Protein AF-A0A4S8QIR9-F1 (afdb_monomer_lite)

Foldseek 3Di:
DPPVVVVVVVPDDVVVVVVVVVVVVVVVVVVVVVVVVVVVVVVVVVVVVVVVVVVVVVVVVVVVVVVVVVVVVVVVVVVVVVVVVVVVVVVVVVVVVVVVVVVVVVVVVVVVVVVVVVVVVLLVVVVVVLVVVCVPVQPDPPDDDCNDDGDPCVVVSVVPVVVVNVVSVVVVVVVVVVVVVVVVVVVVVVVVVVVVVVVVVVVVVVVVVVVPDDD

Radius of gyration: 60.95 Å; chains: 1; bounding box: 127×62×167 Å

Sequence (215 aa):
MEKTSSEFKILWPGERKERLRKNQTMMEGRLELLQSKLQGISTHREVTISRLKLIGEVLENLVSLDIYKQEKQRQFSERLSRKTESLEETKQEERREMEKTQRDLEVMLETRKQTSMSLLGILFLPGTFFAAIFSTTFFNFQHGVYAGIVSGKFYIYWAATIPTTVTLLGMWLLWQRRTRKMLEKRDERFRDLEAQSKKAQNDIFREEDSHCRPS

Structure (mmCIF, N/CA/C/O backbone):
data_AF-A0A4S8QIR9-F1
#
_entry.id   AF-A0A4S8QIR9-F1
#
loop_
_atom_site.group_PDB
_atom_site.id
_atom_site.type_symbol
_atom_site.label_atom_id
_atom_site.label_alt_id
_atom_site.label_comp_id
_atom_site.label_asym_id
_atom_site.label_entity_id
_atom_site.label_seq_id
_atom_site.pdbx_PDB_ins_code
_atom_site.Cartn_x
_atom_site.Cartn_y
_atom_site.Cartn_z
_atom_site.occupancy
_atom_site.B_iso_or_equiv
_atom_site.auth_seq_id
_atom_site.auth_comp_id
_atom_site.auth_asym_id
_atom_site.auth_atom_id
_atom_site.pdbx_PDB_model_num
ATOM 1 N N . MET A 1 1 ? -70.517 -13.327 101.906 1.00 47.69 1 MET A N 1
ATOM 2 C CA . MET A 1 1 ? -69.371 -12.654 101.250 1.00 47.69 1 MET A CA 1
ATOM 3 C C . MET A 1 1 ? -69.809 -11.480 100.354 1.00 47.69 1 MET A C 1
ATOM 5 O O . MET A 1 1 ? -69.098 -11.136 99.426 1.00 47.69 1 MET A O 1
ATOM 9 N N . GLU A 1 2 ? -70.937 -10.810 100.633 1.00 50.19 2 GLU A N 1
ATOM 10 C CA . GLU A 1 2 ? -71.458 -9.748 99.742 1.00 50.19 2 GLU A CA 1
ATOM 11 C C . GLU A 1 2 ? -71.267 -8.318 100.275 1.00 50.19 2 GLU A C 1
ATOM 13 O O . GLU A 1 2 ? -71.224 -7.376 99.491 1.00 50.19 2 GLU A O 1
ATOM 18 N N . LYS A 1 3 ? -71.071 -8.127 101.588 1.00 53.72 3 LYS A N 1
ATOM 19 C CA . LYS A 1 3 ? -70.959 -6.780 102.185 1.00 53.72 3 LYS A CA 1
ATOM 20 C C . LYS A 1 3 ? -69.640 -6.054 101.884 1.00 53.72 3 LYS A C 1
ATOM 22 O O . LYS A 1 3 ? -69.603 -4.828 101.911 1.00 53.72 3 LYS A O 1
ATOM 27 N N . THR A 1 4 ? -68.573 -6.780 101.553 1.00 54.75 4 THR A N 1
ATOM 28 C CA . THR A 1 4 ? -67.250 -6.193 101.269 1.00 54.75 4 THR A CA 1
ATOM 29 C C . THR A 1 4 ? -67.126 -5.647 99.843 1.00 54.75 4 THR A C 1
ATOM 31 O O . THR A 1 4 ? -66.275 -4.802 99.582 1.00 54.75 4 THR A O 1
ATOM 34 N N . SER A 1 5 ? -67.996 -6.068 98.916 1.00 52.88 5 SER A N 1
ATOM 35 C CA . SER A 1 5 ? -68.014 -5.555 97.537 1.00 52.88 5 SER A CA 1
ATOM 36 C C . SER A 1 5 ? -68.726 -4.196 97.432 1.00 52.88 5 SER A C 1
ATOM 38 O O . SER A 1 5 ? -68.345 -3.342 96.630 1.00 52.88 5 SER A O 1
ATOM 40 N N . SER A 1 6 ? -69.729 -3.956 98.285 1.00 57.03 6 SER A N 1
ATOM 41 C CA . SER A 1 6 ? -70.498 -2.706 98.310 1.00 57.03 6 SER A CA 1
ATOM 42 C C . SER A 1 6 ? -69.723 -1.517 98.885 1.00 57.03 6 SER A C 1
ATOM 44 O O . SER A 1 6 ? -69.840 -0.421 98.342 1.00 57.03 6 SER A O 1
ATOM 46 N N . GLU A 1 7 ? -68.886 -1.713 99.911 1.00 53.34 7 GLU A N 1
ATOM 47 C CA . GLU A 1 7 ? -68.046 -0.632 100.463 1.00 53.34 7 GLU A CA 1
ATOM 48 C C . GLU A 1 7 ? -66.965 -0.166 99.482 1.00 53.34 7 GLU A C 1
ATOM 50 O O . GLU A 1 7 ? -66.708 1.029 99.344 1.00 53.34 7 GLU A O 1
ATOM 55 N N . PHE A 1 8 ? -66.385 -1.091 98.716 1.00 55.81 8 PHE A N 1
ATOM 56 C CA . PHE A 1 8 ? -65.365 -0.754 97.723 1.00 55.81 8 PHE A CA 1
ATOM 57 C C . PHE A 1 8 ? -65.914 0.138 96.596 1.00 55.81 8 PHE A C 1
ATOM 59 O O . PHE A 1 8 ? -65.199 0.951 96.010 1.00 55.81 8 PHE A O 1
ATOM 66 N N . LYS A 1 9 ? -67.216 0.022 96.308 1.00 57.91 9 LYS A N 1
ATOM 67 C CA . LYS A 1 9 ? -67.909 0.806 95.279 1.00 57.91 9 LYS A CA 1
ATOM 68 C C . LYS A 1 9 ? -68.160 2.258 95.706 1.00 57.91 9 LYS A C 1
ATOM 70 O O . LYS A 1 9 ? -68.281 3.116 94.838 1.00 57.91 9 LYS A O 1
ATOM 75 N N . ILE A 1 10 ? -68.199 2.528 97.012 1.00 57.56 10 ILE A N 1
ATOM 76 C CA . ILE A 1 10 ? -68.405 3.865 97.597 1.00 57.56 10 ILE A CA 1
ATOM 77 C C . ILE A 1 10 ? -67.089 4.665 97.621 1.00 57.56 10 ILE A C 1
ATOM 79 O O . ILE A 1 10 ? -67.103 5.887 97.504 1.00 57.56 10 ILE A O 1
ATOM 83 N N . LEU A 1 11 ? -65.940 3.984 97.680 1.00 58.06 11 LEU A N 1
ATOM 84 C CA . LEU A 1 11 ? -64.615 4.614 97.753 1.00 58.06 11 LEU A CA 1
ATOM 85 C C . LEU A 1 11 ? -64.067 5.099 96.391 1.00 58.06 11 LEU A C 1
ATOM 87 O O . LEU A 1 11 ? -63.062 5.816 96.332 1.00 58.06 11 LEU A O 1
ATOM 91 N N . TRP A 1 12 ? -64.698 4.713 95.276 1.00 59.88 12 TRP A N 1
ATOM 92 C CA . TRP A 1 12 ? -64.217 5.021 93.928 1.00 59.88 12 TRP A CA 1
ATOM 93 C C . TRP A 1 12 ? -65.067 6.109 93.248 1.00 59.88 12 TRP A C 1
ATOM 95 O O . TRP A 1 12 ? -66.134 5.797 92.714 1.00 59.88 12 TRP A O 1
ATOM 105 N N . PRO A 1 13 ? -64.617 7.381 93.200 1.00 65.44 13 PRO A N 1
ATOM 106 C CA . PRO A 1 13 ? -65.368 8.445 92.539 1.00 65.44 13 PRO A CA 1
ATOM 107 C C . PRO A 1 13 ? -65.537 8.113 91.049 1.00 65.44 13 PRO A C 1
ATOM 109 O O . PRO A 1 13 ? -64.558 7.813 90.359 1.00 65.44 13 PRO A O 1
ATOM 112 N N . GLY A 1 14 ? -66.778 8.151 90.550 1.00 68.00 14 GLY A N 1
ATOM 113 C CA . GLY A 1 14 ? -67.132 7.765 89.174 1.00 68.00 14 GLY A CA 1
ATOM 114 C C . GLY A 1 14 ? -66.306 8.480 88.097 1.00 68.00 14 GLY A C 1
ATOM 115 O O . GLY A 1 14 ? -65.969 7.890 87.073 1.00 68.00 14 GLY A O 1
ATOM 116 N N . GLU A 1 15 ? -65.856 9.698 88.393 1.00 68.06 15 GLU A N 1
ATOM 117 C CA . GLU A 1 15 ? -64.977 10.506 87.548 1.00 68.06 15 GLU A CA 1
ATOM 118 C C . GLU A 1 15 ? -63.620 9.834 87.256 1.00 68.06 15 GLU A C 1
ATOM 120 O O . GLU A 1 15 ? -63.114 9.915 86.137 1.00 68.06 15 GLU A O 1
ATOM 125 N N . ARG A 1 16 ? -63.037 9.093 88.216 1.00 71.44 16 ARG A N 1
ATOM 126 C CA . ARG A 1 16 ? -61.770 8.361 88.004 1.00 71.44 16 ARG A CA 1
ATOM 127 C C . ARG A 1 16 ? -61.932 7.168 87.067 1.00 71.44 16 ARG A C 1
ATOM 129 O O . ARG A 1 16 ? -61.014 6.860 86.308 1.00 71.44 16 ARG A O 1
ATOM 136 N N . LYS A 1 17 ? -63.088 6.502 87.103 1.00 79.50 17 LYS A N 1
ATOM 137 C CA . LYS A 1 17 ? -63.387 5.354 86.234 1.00 79.50 17 LYS A CA 1
ATOM 138 C C . LYS A 1 17 ? -63.511 5.788 84.768 1.00 79.50 17 LYS A C 1
ATOM 140 O O . LYS A 1 17 ? -63.000 5.107 83.883 1.00 79.50 17 LYS A O 1
ATOM 145 N N . GLU A 1 18 ? -64.095 6.962 84.536 1.00 80.62 18 GLU A N 1
ATOM 146 C CA . GLU A 1 18 ? -64.216 7.563 83.206 1.00 80.62 18 GLU A CA 1
ATOM 147 C C . GLU A 1 18 ? -62.854 7.995 82.636 1.00 80.62 18 GLU A C 1
ATOM 149 O O . GLU A 1 18 ? -62.556 7.738 81.469 1.00 80.62 18 GLU A O 1
ATOM 154 N N . ARG A 1 19 ? -61.966 8.574 83.464 1.00 79.00 19 ARG A N 1
ATOM 155 C CA . ARG A 1 19 ? -60.593 8.902 83.028 1.00 79.00 19 ARG A CA 1
ATOM 156 C C . ARG A 1 19 ? -59.776 7.662 82.674 1.00 79.00 19 ARG A C 1
ATOM 158 O O . ARG A 1 19 ? -59.030 7.695 81.701 1.00 79.00 19 ARG A O 1
ATOM 165 N N . LEU A 1 20 ? -59.927 6.569 83.424 1.00 84.25 20 LEU A N 1
ATOM 166 C CA . LEU A 1 20 ? -59.277 5.295 83.103 1.00 84.25 20 LEU A CA 1
ATOM 167 C C . LEU A 1 20 ? -59.777 4.713 81.778 1.00 84.25 20 LEU A C 1
ATOM 169 O O . LEU A 1 20 ? -58.948 4.318 80.965 1.00 84.25 20 LEU A O 1
ATOM 173 N N . ARG A 1 21 ? -61.091 4.749 81.505 1.00 83.38 21 ARG A N 1
ATOM 174 C CA . ARG A 1 21 ? -61.637 4.354 80.192 1.00 83.38 21 ARG A CA 1
ATOM 175 C C . ARG A 1 21 ? -61.100 5.221 79.056 1.00 83.38 21 ARG A C 1
ATOM 177 O O . ARG A 1 21 ? -60.713 4.680 78.023 1.00 83.38 21 ARG A O 1
ATOM 184 N N . LYS A 1 22 ? -61.031 6.545 79.239 1.00 87.81 22 LYS A N 1
ATOM 185 C CA . LYS A 1 22 ? -60.427 7.457 78.249 1.00 87.81 22 LYS A CA 1
ATOM 186 C C . LYS A 1 22 ? -58.951 7.144 78.002 1.00 87.81 22 LYS A C 1
ATOM 188 O O . LYS A 1 22 ? -58.515 7.125 76.859 1.00 87.81 22 LYS A O 1
ATOM 193 N N . ASN A 1 23 ? -58.191 6.848 79.053 1.00 88.31 23 ASN A N 1
ATOM 194 C CA . ASN A 1 23 ? -56.786 6.473 78.913 1.00 88.31 23 ASN A CA 1
ATOM 195 C C . ASN A 1 23 ? -56.614 5.103 78.241 1.00 88.31 23 ASN A C 1
ATOM 197 O O . ASN A 1 23 ? -55.751 4.978 77.380 1.00 88.31 23 ASN A O 1
ATOM 201 N N . GLN A 1 24 ? -57.432 4.101 78.580 1.00 89.12 24 GLN A N 1
ATOM 202 C CA . GLN A 1 24 ? -57.400 2.789 77.921 1.00 89.12 24 GLN A CA 1
ATOM 203 C C . GLN A 1 24 ? -57.730 2.899 76.435 1.00 89.12 24 GLN A C 1
ATOM 205 O O . GLN A 1 24 ? -56.934 2.464 75.614 1.00 89.12 24 GLN A O 1
ATOM 210 N N . THR A 1 25 ? -58.828 3.570 76.084 1.00 90.31 25 THR A N 1
ATOM 211 C CA . THR A 1 25 ? -59.211 3.783 74.676 1.00 90.31 25 THR A CA 1
ATOM 212 C C . THR A 1 25 ? -58.149 4.569 73.899 1.00 90.31 25 THR A C 1
ATOM 214 O O . THR A 1 25 ? -57.865 4.260 72.744 1.00 90.31 25 THR A O 1
ATOM 217 N N . MET A 1 26 ? -57.486 5.544 74.533 1.00 92.00 26 MET A N 1
ATOM 218 C CA . MET A 1 26 ? -56.370 6.273 73.922 1.00 92.00 26 MET A CA 1
ATOM 219 C C . MET A 1 26 ? -55.113 5.406 73.748 1.00 92.00 26 MET A C 1
ATOM 221 O O . MET A 1 26 ? -54.396 5.566 72.758 1.00 92.00 26 MET A O 1
ATOM 225 N N . MET A 1 27 ? -54.824 4.500 74.688 1.00 92.69 27 MET A N 1
ATOM 226 C CA . MET A 1 27 ? -53.721 3.546 74.548 1.00 92.69 27 MET A CA 1
ATOM 227 C C . MET A 1 27 ? -54.004 2.520 73.453 1.00 92.69 27 MET A C 1
ATOM 229 O O . MET A 1 27 ? -53.123 2.285 72.633 1.00 92.69 27 MET A O 1
ATOM 233 N N . GLU A 1 28 ? -55.217 1.974 73.393 1.00 92.31 28 GLU A N 1
ATOM 234 C CA . GLU A 1 28 ? -55.651 1.026 72.361 1.00 92.31 28 GLU A CA 1
ATOM 235 C C . GLU A 1 28 ? -55.538 1.645 70.963 1.00 92.31 28 GLU A C 1
ATOM 237 O O . GLU A 1 28 ? -54.872 1.079 70.098 1.00 92.31 28 GLU A O 1
ATOM 242 N N . GLY A 1 29 ? -56.038 2.873 70.772 1.00 93.19 29 GLY A N 1
ATOM 243 C CA . GLY A 1 29 ? -55.912 3.573 69.490 1.00 93.19 29 GLY A CA 1
ATOM 244 C C . GLY A 1 29 ? -54.459 3.860 69.081 1.00 93.19 29 GLY A C 1
ATOM 245 O O . GLY A 1 29 ? -54.115 3.817 67.900 1.00 93.19 29 GLY A O 1
ATOM 246 N N . ARG A 1 30 ? -53.557 4.114 70.041 1.00 92.19 30 ARG A N 1
ATOM 247 C CA . ARG A 1 30 ? -52.116 4.250 69.751 1.00 92.19 30 ARG A CA 1
ATOM 248 C C . ARG A 1 30 ? -51.473 2.917 69.385 1.00 92.19 30 ARG A C 1
ATOM 250 O O . ARG A 1 30 ? -50.576 2.902 68.546 1.00 92.19 30 ARG A O 1
ATOM 257 N N . LEU A 1 31 ? -51.906 1.829 70.012 1.00 94.00 31 LEU A N 1
ATOM 258 C CA . LEU A 1 31 ? -51.391 0.486 69.763 1.00 94.00 31 LEU A CA 1
ATOM 259 C C . LEU A 1 31 ? -51.766 0.021 68.351 1.00 94.00 31 LEU A C 1
ATOM 261 O O . LEU A 1 31 ? -50.886 -0.403 67.605 1.00 94.00 31 LEU A O 1
ATOM 265 N N . GLU A 1 32 ? -53.017 0.236 67.940 1.00 93.88 32 GLU A N 1
ATOM 266 C CA . GLU A 1 32 ? -53.472 0.003 66.561 1.00 93.88 32 GLU A CA 1
ATOM 267 C C . GLU A 1 32 ? -52.699 0.854 65.544 1.00 93.88 32 GLU A C 1
ATOM 269 O O . GLU A 1 32 ? -52.312 0.381 64.473 1.00 93.88 32 GLU A O 1
ATOM 274 N N . LEU A 1 33 ? -52.410 2.112 65.884 1.00 94.75 33 LEU A N 1
ATOM 275 C CA . LEU A 1 33 ? -51.652 3.008 65.013 1.00 94.75 33 LEU A CA 1
ATOM 276 C C . LEU A 1 33 ? -50.175 2.601 64.884 1.00 94.75 33 LEU A C 1
ATOM 278 O O . LEU A 1 33 ? -49.583 2.738 63.812 1.00 94.75 33 LEU A O 1
ATOM 282 N N . LEU A 1 34 ? -49.563 2.091 65.953 1.00 93.94 34 LEU A N 1
ATOM 283 C CA . LEU A 1 34 ? -48.207 1.542 65.898 1.00 93.94 34 LEU A CA 1
ATOM 284 C C . LEU A 1 34 ? -48.170 0.248 65.091 1.00 93.94 34 LEU A C 1
ATOM 286 O O . LEU A 1 34 ? -47.266 0.076 64.275 1.00 93.94 34 LEU A O 1
ATOM 290 N N . GLN A 1 35 ? -49.163 -0.620 65.271 1.00 95.25 35 GLN A N 1
ATOM 291 C CA . GLN A 1 35 ? -49.283 -1.864 64.522 1.00 95.25 35 GLN A CA 1
ATOM 292 C C . GLN A 1 35 ? -49.458 -1.601 63.022 1.00 95.25 35 GLN A C 1
ATOM 294 O O . GLN A 1 35 ? -48.741 -2.195 62.218 1.00 95.25 35 GLN A O 1
ATOM 299 N N . SER A 1 36 ? -50.321 -0.656 62.635 1.00 93.50 36 SER A N 1
ATOM 300 C CA . SER A 1 36 ? -50.507 -0.295 61.224 1.00 93.50 36 SER A CA 1
ATOM 301 C C . SER A 1 36 ? -49.249 0.326 60.607 1.00 93.50 3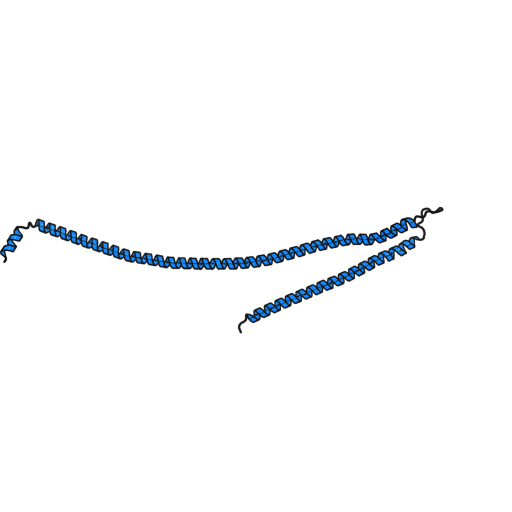6 SER A C 1
ATOM 303 O O . SER A 1 36 ? -48.881 -0.018 59.483 1.00 93.50 36 SER A O 1
ATOM 305 N N . LYS A 1 37 ? -48.520 1.174 61.347 1.00 94.00 37 LYS A N 1
ATOM 306 C CA . LYS A 1 37 ? -47.215 1.700 60.905 1.00 94.00 37 LYS A CA 1
ATOM 307 C C . LYS A 1 37 ? -46.174 0.595 60.744 1.00 94.00 37 LYS A C 1
ATOM 309 O O . LYS A 1 37 ? -45.454 0.596 59.751 1.00 94.00 37 LYS A O 1
ATOM 314 N N . LEU A 1 38 ? -46.094 -0.343 61.686 1.00 92.56 38 LEU A N 1
ATOM 315 C CA . LEU A 1 38 ? -45.185 -1.491 61.616 1.00 92.56 38 LEU A CA 1
ATOM 316 C C . LEU A 1 38 ? -45.484 -2.373 60.404 1.00 92.56 38 LEU A C 1
ATOM 318 O O . LEU A 1 38 ? -44.563 -2.731 59.674 1.00 92.56 38 LEU A O 1
ATOM 322 N N . GLN A 1 39 ? -46.761 -2.652 60.151 1.00 92.50 39 GLN A N 1
ATOM 323 C CA . GLN A 1 39 ? -47.205 -3.414 58.987 1.00 92.50 39 GLN A CA 1
ATOM 324 C C . GLN A 1 39 ? -46.914 -2.669 57.673 1.00 92.50 39 GLN A C 1
ATOM 326 O O . GLN A 1 39 ? -46.480 -3.268 56.690 1.00 92.50 39 GLN A O 1
ATOM 331 N N . GLY A 1 40 ? -47.073 -1.343 57.655 1.00 92.44 40 GLY A N 1
ATOM 332 C CA . GLY A 1 40 ? -46.665 -0.510 56.523 1.00 92.44 40 GLY A CA 1
ATOM 333 C C . GLY A 1 40 ? -45.154 -0.562 56.267 1.00 92.44 40 GLY A C 1
ATOM 334 O O . GLY A 1 40 ? -44.722 -0.696 55.123 1.00 92.44 40 GLY A O 1
ATOM 335 N N . ILE A 1 41 ? -44.339 -0.522 57.326 1.00 93.81 41 ILE A N 1
ATOM 336 C CA . ILE A 1 41 ? -42.874 -0.614 57.236 1.00 93.81 41 ILE A CA 1
ATOM 337 C C . ILE A 1 41 ? -42.431 -2.000 56.750 1.00 93.81 41 ILE A C 1
ATOM 339 O O . ILE A 1 41 ? -41.556 -2.082 55.885 1.00 93.81 41 ILE A O 1
ATOM 343 N N . SER A 1 42 ? -43.026 -3.087 57.256 1.00 89.88 42 SER A N 1
ATOM 344 C CA . SER A 1 42 ? -42.694 -4.446 56.802 1.00 89.88 42 SER A CA 1
ATOM 345 C C . SER A 1 42 ? -43.028 -4.634 55.322 1.00 89.88 42 SER A C 1
ATOM 347 O O . SER A 1 42 ? -42.206 -5.142 54.565 1.00 89.88 42 SER A O 1
ATOM 349 N N . THR A 1 43 ? -44.178 -4.115 54.886 1.00 92.25 43 THR A N 1
ATOM 350 C CA . THR A 1 43 ? -44.598 -4.142 53.478 1.00 92.25 43 THR A CA 1
ATOM 351 C C . THR A 1 43 ? -43.629 -3.351 52.594 1.00 92.25 43 THR A C 1
ATOM 353 O O . THR A 1 43 ? -43.179 -3.833 51.554 1.00 92.25 43 THR A O 1
ATOM 356 N N . HIS A 1 44 ? -43.232 -2.146 53.021 1.00 95.06 44 HIS A N 1
ATOM 357 C CA . HIS A 1 44 ? -42.246 -1.350 52.290 1.00 95.06 44 HIS A CA 1
ATOM 358 C C . HIS A 1 44 ? -40.890 -2.047 52.178 1.00 95.06 44 HIS A C 1
ATOM 360 O O . HIS A 1 44 ? -40.239 -1.927 51.137 1.00 95.06 44 HIS A O 1
ATOM 366 N N . ARG A 1 45 ? -40.464 -2.789 53.207 1.00 93.75 45 ARG A N 1
ATOM 367 C CA . ARG A 1 45 ? -39.215 -3.559 53.173 1.00 93.75 45 ARG A CA 1
ATOM 368 C C . ARG A 1 45 ? -39.233 -4.588 52.044 1.00 93.75 45 ARG A C 1
ATOM 370 O O . ARG A 1 45 ? -38.292 -4.626 51.257 1.00 93.75 45 ARG A O 1
ATOM 377 N N . GLU A 1 46 ? -40.296 -5.376 51.932 1.00 91.75 46 GLU A N 1
ATOM 378 C CA . GLU A 1 46 ? -40.417 -6.428 50.913 1.00 91.75 46 GLU A CA 1
ATOM 379 C C . GLU A 1 46 ? -40.452 -5.860 49.492 1.00 91.75 46 GLU A C 1
ATOM 381 O O . GLU A 1 46 ? -39.741 -6.341 48.604 1.00 91.75 46 GLU A O 1
ATOM 386 N N . VAL A 1 47 ? -41.203 -4.774 49.281 1.00 93.50 47 VAL A N 1
ATOM 387 C CA . VAL A 1 47 ? -41.253 -4.094 47.978 1.00 93.50 47 VAL A CA 1
ATOM 388 C C . VAL A 1 47 ? -39.891 -3.500 47.621 1.00 93.50 47 VAL A C 1
ATOM 390 O O . VAL A 1 47 ? -39.450 -3.611 46.478 1.00 93.50 47 VAL A O 1
ATOM 393 N N . THR A 1 48 ? -39.200 -2.892 48.587 1.00 94.94 48 THR A N 1
ATOM 394 C CA . THR A 1 48 ? -37.886 -2.274 48.352 1.00 94.94 48 THR A CA 1
ATOM 395 C C . THR A 1 48 ? -36.836 -3.325 48.007 1.00 94.94 48 THR A C 1
ATOM 397 O O . THR A 1 48 ? -36.091 -3.142 47.046 1.00 94.94 48 THR A O 1
ATOM 400 N N . ILE A 1 49 ? -36.819 -4.456 48.720 1.00 96.06 49 ILE A N 1
ATOM 401 C CA . ILE A 1 49 ? -35.924 -5.583 48.419 1.00 96.06 49 ILE A CA 1
ATOM 402 C C . ILE A 1 49 ? -36.214 -6.141 47.022 1.00 96.06 49 ILE A C 1
ATOM 404 O O . ILE A 1 49 ? -35.287 -6.352 46.242 1.00 96.06 49 ILE A O 1
ATOM 408 N N . SER A 1 50 ? -37.490 -6.318 46.675 1.00 94.62 50 SER A N 1
ATOM 409 C CA . SER A 1 50 ? -37.890 -6.827 45.358 1.00 94.62 50 SER A CA 1
ATOM 410 C C . SER A 1 50 ? -37.449 -5.895 44.224 1.00 94.62 50 SER A C 1
ATOM 412 O O . SER A 1 50 ? -36.925 -6.351 43.211 1.00 94.62 50 SER A O 1
ATOM 414 N N . ARG A 1 51 ? -37.593 -4.576 44.405 1.00 95.06 51 ARG A N 1
ATOM 415 C CA . ARG A 1 51 ? -37.139 -3.572 43.427 1.00 95.06 51 ARG A CA 1
ATOM 416 C C . ARG A 1 51 ? -35.623 -3.556 43.274 1.00 95.06 51 ARG A C 1
ATOM 418 O O . ARG A 1 51 ? -35.138 -3.515 42.150 1.00 95.06 51 ARG A O 1
ATOM 425 N N . LEU A 1 52 ? -34.885 -3.606 44.382 1.00 96.00 52 LEU A N 1
ATOM 426 C CA . LEU A 1 52 ? -33.422 -3.686 44.360 1.00 96.00 52 LEU A CA 1
ATOM 427 C C . LEU A 1 52 ? -32.944 -4.924 43.602 1.00 96.00 52 LEU A C 1
ATOM 429 O O . LEU A 1 52 ? -32.026 -4.824 42.794 1.00 96.00 52 LEU A O 1
ATOM 433 N N . LYS A 1 53 ? -33.603 -6.067 43.817 1.00 96.06 53 LYS A N 1
ATOM 434 C CA . LYS A 1 53 ? -33.281 -7.310 43.117 1.00 96.06 53 LYS A CA 1
ATOM 435 C C . LYS A 1 53 ? -33.495 -7.191 41.605 1.00 96.06 53 LYS A C 1
ATOM 437 O O . LYS A 1 53 ? -32.586 -7.507 40.848 1.00 96.06 53 LYS A O 1
ATOM 442 N N . LEU A 1 54 ? -34.641 -6.656 41.177 1.00 95.38 54 LEU A N 1
ATOM 443 C CA . LEU A 1 54 ? -34.924 -6.414 39.756 1.00 95.38 54 LEU A CA 1
ATOM 444 C C . LEU A 1 54 ? -33.905 -5.467 39.111 1.00 95.38 54 LEU A C 1
ATOM 446 O O . LEU A 1 54 ? -33.451 -5.715 37.998 1.00 95.38 54 LEU A O 1
ATOM 450 N N . ILE A 1 55 ? -33.529 -4.388 39.806 1.00 95.75 55 ILE A N 1
ATOM 451 C CA . ILE A 1 55 ? -32.506 -3.452 39.317 1.00 95.75 55 ILE A CA 1
ATOM 452 C C . ILE A 1 55 ? -31.160 -4.169 39.145 1.00 95.75 55 ILE A C 1
ATOM 454 O O . ILE A 1 55 ? -30.486 -3.941 38.143 1.00 95.75 55 ILE A O 1
ATOM 458 N N . GLY A 1 56 ? -30.788 -5.049 40.080 1.00 95.69 56 GLY A N 1
ATOM 459 C CA . GLY A 1 56 ? -29.579 -5.869 39.980 1.00 95.69 56 GLY A CA 1
ATOM 460 C C . GLY A 1 56 ? -29.590 -6.796 38.763 1.00 95.69 56 GLY A C 1
ATOM 461 O O . GLY A 1 56 ? -28.651 -6.768 37.975 1.00 95.69 56 GLY A O 1
ATOM 462 N N . GLU A 1 57 ? -30.678 -7.541 38.556 1.00 94.62 57 GLU A N 1
ATOM 463 C CA . GLU A 1 57 ? -30.827 -8.468 37.420 1.00 94.62 57 GLU A CA 1
ATOM 464 C C . GLU A 1 57 ? -30.754 -7.742 36.065 1.00 94.62 57 GLU A C 1
ATOM 466 O O . GLU A 1 57 ? -30.091 -8.198 35.132 1.00 94.62 57 GLU A O 1
ATOM 471 N N . VAL A 1 58 ? -31.391 -6.571 35.953 1.00 95.62 58 VAL A N 1
ATOM 472 C CA . VAL A 1 58 ? -31.307 -5.742 34.741 1.00 95.62 58 VAL A CA 1
ATOM 473 C C . VAL A 1 58 ? -29.884 -5.234 34.523 1.00 95.62 58 VAL A C 1
ATOM 475 O O . VAL A 1 58 ? -29.400 -5.249 33.391 1.00 95.62 58 VAL A O 1
ATOM 478 N N . LEU A 1 59 ? -29.203 -4.795 35.584 1.00 94.00 59 LEU A N 1
ATOM 479 C CA . LEU A 1 59 ? -27.841 -4.284 35.488 1.00 94.00 59 LEU A CA 1
ATOM 480 C C . LEU A 1 59 ? -26.859 -5.375 35.043 1.00 94.00 59 LEU A C 1
ATOM 482 O O . LEU A 1 59 ? -26.045 -5.117 34.164 1.00 94.00 59 LEU A O 1
ATOM 486 N N . GLU A 1 60 ? -26.965 -6.594 35.574 1.00 92.31 60 GLU A N 1
ATOM 487 C CA . GLU A 1 60 ? -26.145 -7.735 35.143 1.00 92.31 60 GLU A CA 1
ATOM 488 C C . GLU A 1 60 ? -26.361 -8.072 33.662 1.00 92.31 60 GLU A C 1
ATOM 490 O O . GLU A 1 60 ? -25.401 -8.294 32.915 1.00 92.31 60 GLU A O 1
ATOM 495 N N . ASN A 1 61 ? -27.615 -8.057 33.204 1.00 91.75 61 ASN A N 1
ATOM 496 C CA . ASN A 1 61 ? -27.933 -8.329 31.805 1.00 91.75 61 ASN A CA 1
ATOM 497 C C . ASN A 1 61 ? -27.424 -7.216 30.866 1.00 91.75 61 ASN A C 1
ATOM 499 O O . ASN A 1 61 ? -26.937 -7.490 29.773 1.00 91.75 61 ASN A O 1
ATOM 503 N N . LEU A 1 62 ? -27.477 -5.952 31.296 1.00 94.06 62 LEU A N 1
ATOM 504 C CA . LEU A 1 62 ? -26.914 -4.833 30.536 1.00 94.06 62 LEU A CA 1
ATOM 505 C C . LEU A 1 62 ? -25.386 -4.870 30.503 1.00 94.06 62 LEU A C 1
ATOM 507 O O . LEU A 1 62 ? -24.804 -4.689 29.439 1.00 94.06 62 LEU A O 1
ATOM 511 N N . VAL A 1 63 ? -24.740 -5.140 31.639 1.00 93.94 63 VAL A N 1
ATOM 512 C CA . VAL A 1 63 ? -23.279 -5.252 31.731 1.00 93.94 63 VAL A CA 1
ATOM 513 C C . VAL A 1 63 ? -22.781 -6.399 30.857 1.00 93.94 63 VAL A C 1
ATOM 515 O O . VAL A 1 63 ? -21.845 -6.213 30.087 1.00 93.94 63 VAL A O 1
ATOM 518 N N . SER A 1 64 ? -23.424 -7.566 30.911 1.00 90.75 64 SER A N 1
ATOM 519 C CA . SER A 1 64 ? -23.054 -8.695 30.049 1.00 90.75 64 SER A CA 1
ATOM 520 C C . SER A 1 64 ? -23.280 -8.397 28.564 1.00 90.75 64 SER A C 1
ATOM 522 O O . SER A 1 64 ? -22.440 -8.770 27.742 1.00 90.75 64 SER A O 1
ATOM 524 N N . LEU A 1 65 ? -24.344 -7.670 28.208 1.00 90.62 65 LEU A N 1
ATOM 525 C CA . LEU A 1 65 ? -24.576 -7.217 26.836 1.00 90.62 65 LEU A CA 1
ATOM 526 C C . LEU A 1 65 ? -23.512 -6.214 26.365 1.00 90.62 65 LEU A C 1
ATOM 528 O O . LEU A 1 65 ? -23.031 -6.335 25.238 1.00 90.62 65 LEU A O 1
ATOM 532 N N . ASP A 1 66 ? -23.128 -5.248 27.201 1.00 89.94 66 ASP A N 1
ATOM 533 C CA . ASP A 1 66 ? -22.097 -4.258 26.868 1.00 89.94 66 ASP A CA 1
ATOM 534 C C . ASP A 1 66 ? -20.716 -4.907 26.744 1.00 89.94 66 ASP A C 1
ATOM 536 O O . ASP A 1 66 ? -20.006 -4.631 25.778 1.00 89.94 66 ASP A O 1
ATOM 540 N N . ILE A 1 67 ? -20.365 -5.832 27.646 1.00 87.62 67 ILE A N 1
ATOM 541 C CA . ILE A 1 67 ? -19.133 -6.631 27.556 1.00 87.62 67 ILE A CA 1
ATOM 542 C C . ILE A 1 67 ? -19.134 -7.438 26.254 1.00 87.62 67 ILE A C 1
ATOM 544 O O . ILE A 1 67 ? -18.184 -7.362 25.475 1.00 87.62 67 ILE A O 1
ATOM 548 N N . TYR A 1 68 ? -20.226 -8.154 25.963 1.00 85.56 68 TYR A N 1
ATOM 549 C CA . TYR A 1 68 ? -20.359 -8.928 24.728 1.00 85.56 68 TYR A CA 1
ATOM 550 C C . TYR A 1 68 ? -20.203 -8.047 23.481 1.00 85.56 68 TYR A C 1
ATOM 552 O O . TYR A 1 68 ? -19.483 -8.394 22.540 1.00 85.56 68 TYR A O 1
ATOM 560 N N . LYS A 1 69 ? -20.863 -6.885 23.467 1.00 88.12 69 LYS A N 1
ATOM 561 C CA . LYS A 1 69 ? -20.820 -5.930 22.357 1.00 88.12 69 LYS A CA 1
ATOM 562 C C . LYS A 1 69 ? -19.422 -5.338 22.176 1.00 88.12 69 LYS A C 1
ATOM 564 O O . LYS A 1 69 ? -18.955 -5.242 21.041 1.00 88.12 69 LYS A O 1
ATOM 569 N N . GLN A 1 70 ? -18.753 -4.982 23.269 1.00 87.56 70 GLN A N 1
ATOM 570 C CA . GLN A 1 70 ? -17.392 -4.450 23.277 1.00 87.56 70 GLN A CA 1
ATOM 571 C C . GLN A 1 70 ? -16.394 -5.459 22.692 1.00 87.56 70 GLN A C 1
ATOM 573 O O . GLN A 1 70 ? -15.604 -5.106 21.812 1.00 87.56 70 GLN A O 1
ATOM 578 N N . GLU A 1 71 ? -16.486 -6.726 23.104 1.00 86.00 71 GLU A N 1
ATOM 579 C CA . GLU A 1 71 ? -15.656 -7.826 22.595 1.00 86.00 71 GLU A CA 1
ATOM 580 C C . GLU A 1 71 ? -15.840 -8.002 21.076 1.00 86.00 71 GLU A C 1
ATOM 582 O O . GLU A 1 71 ? -14.882 -8.045 20.298 1.00 86.00 71 GLU A O 1
ATOM 587 N N . LYS A 1 72 ? -17.100 -8.018 20.623 1.00 84.19 72 LYS A N 1
ATOM 588 C CA . LYS A 1 72 ? -17.466 -8.134 19.203 1.00 84.19 72 LYS A CA 1
ATOM 589 C C . LYS A 1 72 ? -16.933 -6.975 18.366 1.00 84.19 72 LYS A C 1
ATOM 591 O O . LYS A 1 72 ? -16.480 -7.188 17.239 1.00 84.19 72 LYS A O 1
ATOM 596 N N . GLN A 1 73 ? -16.999 -5.758 18.897 1.00 85.94 73 GLN A N 1
ATOM 597 C CA . GLN A 1 73 ? -16.549 -4.554 18.206 1.00 85.94 73 GLN A CA 1
ATOM 598 C C . GLN A 1 73 ? -15.028 -4.563 18.007 1.00 85.94 73 GLN A C 1
ATOM 600 O O . GLN A 1 73 ? -14.560 -4.228 16.917 1.00 85.94 73 GLN A O 1
ATOM 605 N N . ARG A 1 74 ? -14.274 -5.050 19.000 1.00 85.06 74 ARG A N 1
ATOM 606 C CA . ARG A 1 74 ? -12.817 -5.229 18.917 1.00 85.06 74 ARG A CA 1
ATOM 607 C C . ARG A 1 74 ? -12.419 -6.249 17.847 1.00 85.06 74 ARG A C 1
ATOM 609 O O . ARG A 1 74 ? -11.562 -5.971 17.008 1.00 85.06 74 ARG A O 1
ATOM 616 N N . GLN A 1 75 ? -13.106 -7.389 17.796 1.00 84.56 75 GLN A N 1
ATOM 617 C CA . GLN A 1 75 ? -12.861 -8.397 16.757 1.00 84.56 75 GLN A CA 1
ATOM 618 C C . GLN A 1 75 ? -13.183 -7.883 15.349 1.00 84.56 75 GLN A C 1
ATOM 620 O O . GLN A 1 75 ? -12.494 -8.214 14.382 1.00 84.56 75 GLN A O 1
ATOM 625 N N . PHE A 1 76 ? -14.238 -7.077 15.209 1.00 85.94 76 PHE A N 1
ATOM 626 C CA . PHE A 1 76 ? -14.586 -6.477 13.926 1.00 85.94 76 PHE A CA 1
ATOM 627 C C . PHE A 1 76 ? -13.528 -5.464 13.477 1.00 85.94 76 PHE A C 1
ATOM 629 O O . PHE A 1 76 ? -13.104 -5.514 12.320 1.00 85.94 76 PHE A O 1
ATOM 636 N N . SER A 1 77 ? -13.046 -4.611 14.390 1.00 85.31 77 SER A N 1
ATOM 637 C CA . SER A 1 77 ? -11.961 -3.675 14.084 1.00 85.31 77 SER A CA 1
ATOM 638 C C . SER A 1 77 ? -10.676 -4.391 13.674 1.00 85.31 77 SER A C 1
ATOM 640 O O . SER A 1 77 ? -10.066 -3.987 12.695 1.00 85.31 77 SER A O 1
ATOM 642 N N . GLU A 1 78 ? -10.310 -5.503 14.319 1.00 87.94 78 GLU A N 1
ATOM 643 C CA . GLU A 1 78 ? -9.109 -6.267 13.947 1.00 87.94 78 GLU A CA 1
ATOM 644 C C . GLU A 1 78 ? -9.204 -6.874 12.542 1.00 87.94 78 GLU A C 1
ATOM 646 O O . GLU A 1 78 ? -8.222 -6.903 11.800 1.00 87.94 78 GLU A O 1
ATOM 651 N N . ARG A 1 79 ? -10.387 -7.358 12.146 1.00 84.50 79 ARG A N 1
ATOM 652 C CA . ARG A 1 79 ? -10.608 -7.869 10.784 1.00 84.50 79 ARG A CA 1
ATOM 653 C C . ARG A 1 79 ? -10.530 -6.761 9.739 1.00 84.50 79 ARG A C 1
ATOM 655 O O . ARG A 1 79 ? -10.042 -7.011 8.638 1.00 84.50 79 ARG A O 1
ATOM 662 N N . LEU A 1 80 ? -11.011 -5.564 10.078 1.00 84.50 80 LEU A N 1
ATOM 663 C CA . LEU A 1 80 ? -10.849 -4.373 9.247 1.00 84.50 80 LEU A CA 1
ATOM 664 C C . LEU A 1 80 ? -9.373 -4.005 9.115 1.00 84.50 80 LEU A C 1
ATOM 666 O O . LEU A 1 80 ? -8.910 -3.897 7.986 1.00 84.50 80 LEU A O 1
ATOM 670 N N . SER A 1 81 ? -8.636 -3.932 10.226 1.00 85.12 81 SER A N 1
ATOM 671 C CA . SER A 1 81 ? -7.199 -3.639 10.237 1.00 85.12 81 SER A CA 1
ATOM 672 C C . SER A 1 81 ? -6.389 -4.622 9.390 1.00 85.12 81 SER A C 1
ATOM 674 O O . SER A 1 81 ? -5.581 -4.193 8.574 1.00 85.12 81 SER A O 1
ATOM 676 N N . ARG A 1 82 ? -6.654 -5.933 9.490 1.00 87.56 82 ARG A N 1
ATOM 677 C CA . ARG A 1 82 ? -5.959 -6.932 8.656 1.00 87.56 82 ARG A CA 1
ATOM 678 C C . ARG A 1 82 ? -6.248 -6.765 7.168 1.00 87.56 82 ARG A C 1
ATOM 680 O O . ARG A 1 82 ? -5.347 -6.873 6.344 1.00 87.56 82 ARG A O 1
ATOM 687 N N . LYS A 1 83 ? -7.510 -6.502 6.807 1.00 83.94 83 LYS A N 1
ATOM 688 C CA . LYS A 1 83 ? -7.868 -6.260 5.404 1.00 83.94 83 LYS A CA 1
ATOM 689 C C . LYS A 1 83 ? -7.221 -4.985 4.876 1.00 83.94 83 LYS A C 1
ATOM 691 O O . LYS A 1 83 ? -6.742 -4.998 3.747 1.00 83.94 83 LYS A O 1
ATOM 696 N N . THR A 1 84 ? -7.186 -3.913 5.667 1.00 76.38 84 THR A N 1
ATOM 697 C CA . THR A 1 84 ? -6.528 -2.665 5.262 1.00 76.38 84 THR A CA 1
ATOM 698 C C . THR A 1 84 ? -5.021 -2.840 5.115 1.00 76.38 84 THR A C 1
ATOM 700 O O . THR A 1 84 ? -4.477 -2.347 4.139 1.00 76.38 84 THR A O 1
ATOM 703 N N . GLU A 1 85 ? -4.374 -3.602 5.999 1.00 87.12 85 GLU A N 1
ATOM 704 C CA . GLU A 1 85 ? -2.933 -3.882 5.943 1.00 87.12 85 GLU A CA 1
ATOM 705 C C . GLU A 1 85 ? -2.563 -4.679 4.682 1.00 87.12 85 GLU A C 1
ATOM 707 O O . GLU A 1 85 ? -1.750 -4.219 3.889 1.00 87.12 85 GLU A O 1
ATOM 712 N N . SER A 1 86 ? -3.261 -5.787 4.393 1.00 83.31 86 SER A N 1
ATOM 713 C CA . SER A 1 86 ? -3.017 -6.566 3.160 1.00 83.31 86 SER A CA 1
ATOM 714 C C . SER A 1 86 ? -3.269 -5.767 1.869 1.00 83.31 86 SER A C 1
ATOM 716 O O . SER A 1 86 ? -2.604 -5.961 0.848 1.00 83.31 86 SER A O 1
ATOM 718 N N . LEU A 1 87 ? -4.232 -4.839 1.897 1.00 86.31 87 LEU A N 1
ATOM 719 C CA . LEU A 1 87 ? -4.529 -3.974 0.757 1.00 86.31 87 LEU A CA 1
ATOM 720 C C . LEU A 1 87 ? -3.479 -2.863 0.597 1.00 86.31 87 LEU A C 1
ATOM 722 O O . LEU A 1 87 ? -3.187 -2.442 -0.520 1.00 86.31 87 LEU A O 1
ATOM 726 N N . GLU A 1 88 ? -2.909 -2.375 1.698 1.00 85.12 88 GLU A N 1
ATOM 727 C CA . GLU A 1 88 ? -1.787 -1.440 1.660 1.00 85.12 88 GLU A CA 1
ATOM 728 C C . GLU A 1 88 ? -0.508 -2.111 1.163 1.00 85.12 88 GLU A C 1
ATOM 730 O O . GLU A 1 88 ? 0.167 -1.523 0.321 1.00 85.12 88 GLU A O 1
ATOM 735 N N . GLU A 1 89 ? -0.216 -3.340 1.599 1.00 85.94 89 GLU A N 1
ATOM 736 C CA . GLU A 1 89 ? 0.937 -4.120 1.134 1.00 85.94 89 GLU A CA 1
ATOM 737 C C . GLU A 1 89 ? 0.884 -4.353 -0.380 1.00 85.94 89 GLU A C 1
ATOM 739 O O . GLU A 1 89 ? 1.809 -3.964 -1.093 1.00 85.94 89 GLU A O 1
ATOM 744 N N . THR A 1 90 ? -0.236 -4.871 -0.892 1.00 79.88 90 THR A N 1
ATOM 745 C CA . THR A 1 90 ? -0.437 -5.086 -2.340 1.00 79.88 90 THR A CA 1
ATOM 746 C C . THR A 1 90 ? -0.317 -3.786 -3.140 1.00 79.88 90 THR A C 1
ATOM 748 O O . THR A 1 90 ? 0.385 -3.721 -4.148 1.00 79.88 90 THR A O 1
ATOM 751 N N . LYS A 1 91 ? -0.918 -2.693 -2.659 1.00 84.50 91 LYS A N 1
ATOM 752 C CA . LYS A 1 91 ? -0.804 -1.374 -3.298 1.00 84.50 91 LYS A CA 1
ATOM 753 C C . LYS A 1 91 ? 0.620 -0.813 -3.242 1.00 84.50 91 LYS A C 1
ATOM 755 O O . LYS A 1 91 ? 1.027 -0.049 -4.120 1.00 84.50 91 LYS A O 1
ATOM 760 N N . GLN A 1 92 ? 1.378 -1.126 -2.195 1.00 84.38 92 GLN A N 1
ATOM 761 C CA . GLN A 1 92 ? 2.763 -0.693 -2.048 1.00 84.38 92 GLN A CA 1
ATOM 762 C C . GLN A 1 92 ? 3.694 -1.484 -2.972 1.00 84.38 92 GLN A C 1
ATOM 764 O O . GLN A 1 92 ? 4.620 -0.896 -3.534 1.00 84.38 92 GLN A O 1
ATOM 769 N N . GLU A 1 93 ? 3.432 -2.774 -3.174 1.00 85.31 93 GLU A N 1
ATOM 770 C CA . GLU A 1 93 ? 4.108 -3.600 -4.177 1.00 85.31 93 GLU A CA 1
ATOM 771 C C . GLU A 1 93 ? 3.885 -3.047 -5.587 1.00 85.31 93 GLU A C 1
ATOM 773 O O . GLU A 1 93 ? 4.864 -2.739 -6.267 1.00 85.31 93 GLU A O 1
ATOM 778 N N . GLU A 1 94 ? 2.636 -2.765 -5.973 1.00 85.25 94 GLU A N 1
ATOM 779 C CA . GLU A 1 94 ? 2.320 -2.153 -7.273 1.00 85.25 94 GLU A CA 1
ATOM 780 C C . GLU A 1 94 ? 3.053 -0.818 -7.486 1.00 85.25 94 GLU A C 1
ATOM 782 O O . GLU A 1 94 ? 3.588 -0.556 -8.564 1.00 85.25 94 GLU A O 1
ATOM 787 N N . ARG A 1 95 ? 3.137 0.037 -6.456 1.00 81.62 95 ARG A N 1
ATOM 788 C CA . ARG A 1 95 ? 3.887 1.304 -6.547 1.00 81.62 95 ARG A CA 1
ATOM 789 C C . ARG A 1 95 ? 5.376 1.078 -6.778 1.00 81.62 95 ARG A C 1
ATOM 791 O O . ARG A 1 95 ? 5.966 1.787 -7.589 1.00 81.62 95 ARG A O 1
ATOM 798 N N . ARG A 1 96 ? 5.981 0.115 -6.078 1.00 87.38 96 ARG A N 1
ATOM 799 C CA . ARG A 1 96 ? 7.404 -0.223 -6.245 1.00 87.38 96 ARG A CA 1
ATOM 800 C C . ARG A 1 96 ? 7.674 -0.776 -7.639 1.00 87.38 96 ARG A C 1
ATOM 802 O O . ARG A 1 96 ? 8.716 -0.474 -8.214 1.00 87.38 96 ARG A O 1
ATOM 809 N N . GLU A 1 97 ? 6.760 -1.573 -8.182 1.00 85.56 97 GLU A N 1
ATOM 810 C CA . GLU A 1 97 ? 6.859 -2.073 -9.553 1.00 85.56 97 GLU A CA 1
ATOM 811 C C . GLU A 1 97 ? 6.731 -0.944 -10.575 1.00 85.56 97 GLU A C 1
ATOM 813 O O . GLU A 1 97 ? 7.609 -0.799 -11.426 1.00 85.56 97 GLU A O 1
ATOM 818 N N . MET A 1 98 ? 5.726 -0.073 -10.442 1.00 76.12 98 MET A N 1
ATOM 819 C CA . MET A 1 98 ? 5.583 1.096 -11.313 1.00 76.12 98 MET A CA 1
ATOM 820 C C . MET A 1 98 ? 6.818 2.003 -11.257 1.00 76.12 98 MET A C 1
ATOM 822 O O . MET A 1 98 ? 7.314 2.424 -12.298 1.00 76.12 98 MET A O 1
ATOM 826 N N . GLU A 1 99 ? 7.376 2.251 -10.072 1.00 85.88 99 GLU A N 1
ATOM 827 C CA . GLU A 1 99 ? 8.582 3.068 -9.909 1.00 85.88 99 GLU A CA 1
ATOM 828 C C . GLU A 1 99 ? 9.814 2.432 -10.577 1.00 85.88 99 GLU A C 1
ATOM 830 O O . GLU A 1 99 ? 10.599 3.130 -11.221 1.00 85.88 99 GLU A O 1
ATOM 835 N N . LYS A 1 100 ? 9.978 1.104 -10.484 1.00 87.75 100 LYS A N 1
ATOM 836 C CA . LYS A 1 100 ? 11.031 0.379 -11.216 1.00 87.75 100 LYS A CA 1
ATOM 837 C C . LYS A 1 100 ? 10.842 0.506 -12.724 1.00 87.75 100 LYS A C 1
ATOM 839 O O . LYS A 1 100 ? 11.791 0.857 -13.415 1.00 87.75 100 LYS A O 1
ATOM 844 N N . THR A 1 101 ? 9.625 0.286 -13.228 1.00 81.25 101 THR A N 1
ATOM 845 C CA . THR A 1 101 ? 9.347 0.425 -14.667 1.00 81.25 101 THR A CA 1
ATOM 846 C C . THR A 1 101 ? 9.592 1.850 -15.158 1.00 81.25 101 THR A C 1
ATOM 848 O O . THR A 1 101 ? 10.145 2.035 -16.238 1.00 81.25 101 THR A O 1
ATOM 851 N N . GLN A 1 102 ? 9.257 2.865 -14.357 1.00 86.94 102 GLN A N 1
ATOM 852 C CA . GLN A 1 102 ? 9.511 4.263 -14.692 1.00 86.94 102 GLN A CA 1
ATOM 853 C C . GLN A 1 102 ? 11.014 4.552 -14.776 1.00 86.94 102 GLN A C 1
ATOM 855 O O . GLN A 1 102 ? 11.468 5.133 -15.762 1.00 86.94 102 GLN A O 1
ATOM 860 N N . ARG A 1 103 ? 11.795 4.082 -13.794 1.00 84.50 103 ARG A N 1
ATOM 861 C CA . ARG A 1 103 ? 13.259 4.205 -13.807 1.00 84.50 103 ARG A CA 1
ATOM 862 C C . ARG A 1 103 ? 13.892 3.480 -14.992 1.00 84.50 103 ARG A C 1
ATOM 864 O O . ARG A 1 103 ? 14.766 4.039 -15.648 1.00 84.50 103 ARG A O 1
ATOM 871 N N . ASP A 1 104 ? 13.428 2.278 -15.317 1.00 85.31 104 ASP A N 1
ATOM 872 C CA . ASP A 1 104 ? 13.924 1.527 -16.474 1.00 85.31 104 ASP A CA 1
ATOM 873 C C . ASP A 1 104 ? 13.633 2.261 -17.791 1.00 85.31 104 ASP A C 1
ATOM 875 O O . ASP A 1 104 ? 14.494 2.312 -18.673 1.00 85.31 104 ASP A O 1
ATOM 879 N N . LEU A 1 105 ? 12.457 2.888 -17.924 1.00 85.31 105 LEU A N 1
ATOM 880 C CA . LEU A 1 105 ? 12.124 3.717 -19.086 1.00 85.31 105 LEU A CA 1
ATOM 881 C C . LEU A 1 105 ? 13.052 4.932 -19.206 1.00 85.31 105 LEU A C 1
ATOM 883 O O . LEU A 1 105 ? 13.537 5.218 -20.304 1.00 85.31 105 LEU A O 1
ATOM 887 N N . GLU A 1 106 ? 13.333 5.623 -18.102 1.00 84.25 106 GLU A N 1
ATOM 888 C CA . GLU A 1 106 ? 14.275 6.748 -18.079 1.00 84.25 106 GLU A CA 1
ATOM 889 C C . GLU A 1 106 ? 15.685 6.306 -18.499 1.00 84.25 106 GLU A C 1
ATOM 891 O O . GLU A 1 106 ? 16.251 6.864 -19.444 1.00 84.25 106 GLU A O 1
ATOM 896 N N . VAL A 1 107 ? 16.206 5.228 -17.908 1.00 85.50 107 VAL A N 1
ATOM 897 C CA . VAL A 1 107 ? 17.525 4.661 -18.245 1.00 85.50 107 VAL A CA 1
ATOM 898 C C . VAL A 1 107 ? 17.591 4.211 -19.710 1.00 85.50 107 VAL A C 1
ATOM 900 O O . VAL A 1 107 ? 18.597 4.428 -20.399 1.00 85.50 107 VAL A O 1
ATOM 903 N N . MET A 1 108 ? 16.521 3.611 -20.241 1.00 77.44 108 MET A N 1
ATOM 904 C CA . MET A 1 108 ? 16.440 3.231 -21.655 1.00 77.44 108 MET A CA 1
ATOM 905 C C . MET A 1 108 ? 16.508 4.445 -22.586 1.00 77.44 108 MET A C 1
ATOM 907 O O . MET A 1 108 ? 17.176 4.390 -23.627 1.00 77.44 108 MET A O 1
ATOM 911 N N . LEU A 1 109 ? 15.825 5.539 -22.239 1.00 81.94 109 LEU A N 1
ATOM 912 C CA . LEU A 1 109 ? 15.853 6.778 -23.015 1.00 81.94 109 LEU A CA 1
ATOM 913 C C . LEU A 1 109 ? 17.246 7.414 -22.998 1.00 81.94 109 LEU A C 1
ATOM 915 O O . LEU A 1 109 ? 17.732 7.845 -24.048 1.00 81.94 109 LEU A O 1
ATOM 919 N N . GLU A 1 110 ? 17.912 7.428 -21.847 1.00 79.06 110 GLU A N 1
ATOM 920 C CA . GLU A 1 110 ? 19.285 7.919 -21.716 1.00 79.06 110 GLU A CA 1
ATOM 921 C C . GLU A 1 110 ? 20.274 7.080 -22.536 1.00 79.06 110 GLU A C 1
ATOM 923 O O . GLU A 1 110 ? 21.056 7.623 -23.322 1.00 79.06 110 GLU A O 1
ATOM 928 N N . THR A 1 111 ? 20.158 5.752 -22.475 1.00 81.19 111 THR A N 1
ATOM 929 C CA . THR A 1 111 ? 21.009 4.824 -23.237 1.00 81.19 111 THR A CA 1
ATOM 930 C C . THR A 1 111 ? 20.837 4.998 -24.753 1.00 81.19 111 THR A C 1
ATOM 932 O O . THR A 1 111 ? 21.814 4.978 -25.513 1.00 81.19 111 THR A O 1
ATOM 935 N N . ARG A 1 112 ? 19.602 5.218 -25.234 1.00 73.50 112 ARG A N 1
ATOM 936 C CA . ARG A 1 112 ? 19.341 5.512 -26.658 1.00 73.50 112 ARG A CA 1
ATOM 937 C C . ARG A 1 112 ? 19.995 6.817 -27.109 1.00 73.50 112 ARG A C 1
ATOM 939 O O . ARG A 1 112 ? 20.533 6.875 -28.214 1.00 73.50 112 ARG A O 1
ATOM 946 N N . LYS A 1 113 ? 19.982 7.854 -26.268 1.00 74.12 113 LYS A N 1
ATOM 947 C CA . LYS A 1 113 ? 20.668 9.120 -26.571 1.00 74.12 113 LYS A CA 1
ATOM 948 C C . LYS A 1 113 ? 22.186 8.922 -26.607 1.00 74.12 113 LYS A C 1
ATOM 950 O O . LYS A 1 113 ? 22.825 9.321 -27.579 1.00 74.12 113 LYS A O 1
ATOM 955 N N . GLN A 1 114 ? 22.757 8.240 -25.616 1.00 77.50 114 GLN A N 1
ATOM 956 C CA . GLN A 1 114 ? 24.202 8.002 -25.514 1.00 77.50 114 GLN A CA 1
ATOM 957 C C . GLN A 1 114 ? 24.760 7.190 -26.694 1.00 77.50 114 GLN A C 1
ATOM 959 O O . GLN A 1 114 ? 25.819 7.511 -27.239 1.00 77.50 114 GLN A O 1
ATOM 964 N N . THR A 1 115 ? 24.024 6.175 -27.150 1.00 76.69 115 THR A N 1
ATOM 965 C CA . THR A 1 115 ? 24.424 5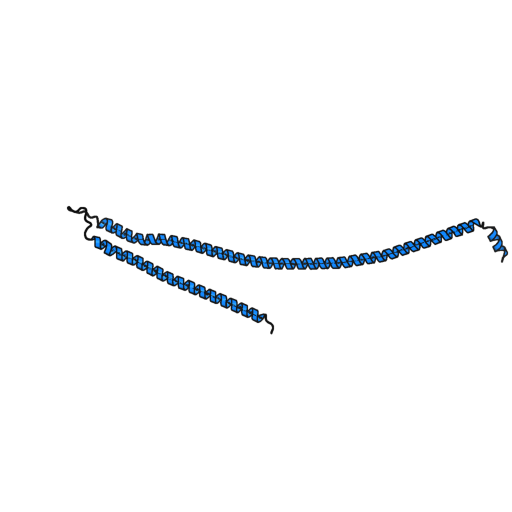.358 -28.308 1.00 76.69 115 THR A CA 1
ATOM 966 C C . THR A 1 115 ? 24.427 6.145 -29.620 1.00 76.69 115 THR A C 1
ATOM 968 O O . THR A 1 115 ? 25.263 5.873 -30.480 1.00 76.69 115 THR A O 1
ATOM 971 N N . SER A 1 116 ? 23.570 7.163 -29.768 1.00 76.88 116 SER A N 1
ATOM 972 C CA . SER A 1 116 ? 23.560 8.018 -30.965 1.00 76.88 116 SER A CA 1
ATOM 973 C C . SER A 1 116 ? 24.826 8.879 -31.104 1.00 76.88 116 SER A C 1
ATOM 975 O O . SER A 1 116 ? 25.381 8.979 -32.196 1.00 76.88 116 SER A O 1
ATOM 977 N N . MET A 1 117 ? 25.350 9.419 -29.998 1.00 77.25 117 MET A N 1
ATOM 978 C CA . MET A 1 117 ? 26.599 10.194 -29.998 1.00 77.25 117 MET A CA 1
ATOM 979 C C . MET A 1 117 ? 27.820 9.312 -30.289 1.00 77.25 117 MET A C 1
ATOM 981 O O . MET A 1 117 ? 28.704 9.696 -31.053 1.00 77.25 117 MET A O 1
ATOM 985 N N . SER A 1 118 ? 27.846 8.094 -29.740 1.00 77.81 118 SER A N 1
ATOM 986 C CA . SER A 1 118 ? 28.901 7.116 -30.037 1.00 77.81 118 SER A CA 1
ATOM 987 C C . SER A 1 118 ? 28.881 6.673 -31.508 1.00 77.81 118 SER A C 1
ATOM 989 O O . SER A 1 118 ? 29.940 6.536 -32.124 1.00 77.81 118 SER A O 1
ATOM 991 N N . LEU A 1 119 ? 27.689 6.540 -32.106 1.00 74.38 119 LEU A N 1
ATOM 992 C CA . LEU A 1 119 ? 27.528 6.235 -33.530 1.00 74.38 119 LEU A CA 1
ATOM 993 C C . LEU A 1 119 ? 28.134 7.324 -34.423 1.00 74.38 119 LEU A C 1
ATOM 995 O O . LEU A 1 119 ? 28.814 6.996 -35.395 1.00 74.38 119 LEU A O 1
ATOM 999 N N . LEU A 1 120 ? 27.948 8.604 -34.079 1.00 80.00 120 LEU A N 1
ATOM 1000 C CA . LEU A 1 120 ? 28.619 9.701 -34.781 1.00 80.00 120 LEU A CA 1
ATOM 1001 C C . LEU A 1 120 ? 30.142 9.547 -34.700 1.00 80.00 120 LEU A C 1
ATOM 1003 O O . LEU A 1 120 ? 30.800 9.611 -35.730 1.00 80.00 120 LEU A O 1
ATOM 1007 N N . GLY A 1 121 ? 30.710 9.254 -33.529 1.00 79.75 121 GLY A N 1
ATOM 1008 C CA . GLY A 1 121 ? 32.156 9.032 -33.389 1.00 79.75 121 GLY A CA 1
ATOM 1009 C C . GLY A 1 121 ? 32.695 7.921 -34.301 1.00 79.75 121 GLY A C 1
ATOM 1010 O O . GLY A 1 121 ? 33.685 8.118 -35.004 1.00 79.75 121 GLY A O 1
ATOM 1011 N N . ILE A 1 122 ? 31.999 6.782 -34.363 1.00 76.88 122 ILE A N 1
ATOM 1012 C CA . ILE A 1 122 ? 32.364 5.647 -35.230 1.00 76.88 122 ILE A CA 1
ATOM 1013 C C . ILE A 1 122 ? 32.290 6.024 -36.720 1.00 76.88 122 ILE A C 1
ATOM 1015 O O . ILE A 1 122 ? 33.088 5.529 -37.513 1.00 76.88 122 ILE A O 1
ATOM 1019 N N . LEU A 1 123 ? 31.375 6.918 -37.107 1.00 72.62 123 LEU A N 1
ATOM 1020 C CA . LEU A 1 123 ? 31.265 7.438 -38.475 1.00 72.62 123 LEU A CA 1
ATOM 1021 C C . LEU A 1 123 ? 32.324 8.508 -38.792 1.00 72.62 123 LEU A C 1
ATOM 1023 O O . LEU A 1 123 ? 32.837 8.555 -39.911 1.00 72.62 123 LEU A O 1
ATOM 1027 N N . PHE A 1 124 ? 32.678 9.347 -37.817 1.00 75.44 124 PHE A N 1
ATOM 1028 C CA . PHE A 1 124 ? 33.646 10.432 -37.981 1.00 75.44 124 PHE A CA 1
ATOM 1029 C C . PHE A 1 124 ? 35.096 9.942 -38.009 1.00 75.44 124 PHE A C 1
ATOM 1031 O O . PHE A 1 124 ? 35.903 10.534 -38.722 1.00 75.44 124 PHE A O 1
ATOM 1038 N N . LEU A 1 125 ? 35.447 8.865 -37.299 1.00 74.44 125 LEU A N 1
ATOM 1039 C CA . LEU A 1 125 ? 36.813 8.320 -37.291 1.00 74.44 125 LEU A CA 1
ATOM 1040 C C . LEU A 1 125 ? 37.354 7.970 -38.696 1.00 74.44 125 LEU A C 1
ATOM 1042 O O . LEU A 1 125 ? 38.416 8.478 -39.059 1.00 74.44 125 LEU A O 1
ATOM 1046 N N . PRO A 1 126 ? 36.659 7.162 -39.520 1.00 69.88 126 PRO A N 1
ATOM 1047 C CA . PRO A 1 126 ? 37.135 6.840 -40.863 1.00 69.88 126 PRO A CA 1
ATOM 1048 C C . PRO A 1 126 ? 37.055 8.048 -41.799 1.00 69.88 126 PRO A C 1
ATOM 1050 O O . PRO A 1 126 ? 37.978 8.268 -42.578 1.00 69.88 126 PRO A O 1
ATOM 1053 N N . GLY A 1 127 ? 36.007 8.876 -41.696 1.00 71.25 127 GLY A N 1
ATOM 1054 C CA . GLY A 1 127 ? 35.888 10.099 -42.497 1.00 71.25 127 GLY A CA 1
ATOM 1055 C C . GLY A 1 127 ? 37.043 11.077 -42.254 1.00 71.25 127 GLY A C 1
ATOM 1056 O O . GLY A 1 127 ? 37.627 11.599 -43.201 1.00 71.25 127 GLY A O 1
ATOM 1057 N N . THR A 1 128 ? 37.432 11.256 -40.990 1.00 76.69 128 THR A N 1
ATOM 1058 C CA . THR A 1 128 ? 38.552 12.122 -40.591 1.00 76.69 128 THR A CA 1
ATOM 1059 C C . THR A 1 128 ? 39.898 11.523 -41.004 1.00 76.69 128 TH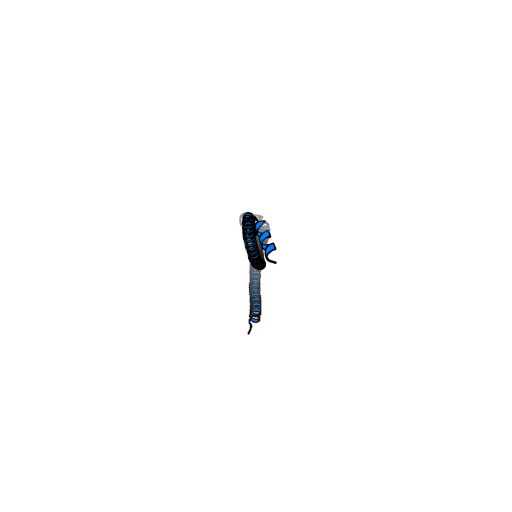R A C 1
ATOM 1061 O O . THR A 1 128 ? 40.772 12.251 -41.468 1.00 76.69 128 THR A O 1
ATOM 1064 N N . PHE A 1 129 ? 40.058 10.198 -40.911 1.00 74.62 129 PHE A N 1
ATOM 1065 C CA . PHE A 1 129 ? 41.258 9.490 -41.369 1.00 74.62 129 PHE A CA 1
ATOM 1066 C C . PHE A 1 129 ? 41.520 9.702 -42.867 1.00 74.62 129 PHE A C 1
ATOM 1068 O O . PHE A 1 129 ? 42.625 10.085 -43.256 1.00 74.62 129 PHE A O 1
ATOM 1075 N N . PHE A 1 130 ? 40.496 9.540 -43.711 1.00 73.06 130 PHE A N 1
ATOM 1076 C CA . PHE A 1 130 ? 40.633 9.819 -45.142 1.00 73.06 130 PHE A CA 1
ATOM 1077 C C . PHE A 1 130 ? 40.831 11.315 -45.416 1.00 73.06 130 PHE A C 1
ATOM 1079 O O . PHE A 1 130 ? 41.689 11.664 -46.225 1.00 73.06 130 PHE A O 1
ATOM 1086 N N . ALA A 1 131 ? 40.122 12.209 -44.716 1.00 73.62 131 ALA A N 1
ATOM 1087 C CA . ALA A 1 131 ? 40.327 13.652 -44.853 1.00 73.62 131 ALA A CA 1
ATOM 1088 C C . ALA A 1 131 ? 41.784 14.067 -44.563 1.00 73.62 131 ALA A C 1
ATOM 1090 O O . ALA A 1 131 ? 42.351 14.846 -45.324 1.00 73.62 131 ALA A O 1
ATOM 1091 N N . ALA A 1 132 ? 42.423 13.503 -43.532 1.00 77.81 132 ALA A N 1
ATOM 1092 C CA . ALA A 1 132 ? 43.814 13.796 -43.176 1.00 77.81 132 ALA A CA 1
ATOM 1093 C C . ALA A 1 132 ? 44.830 13.276 -44.213 1.00 77.81 132 ALA A C 1
ATOM 1095 O O . ALA A 1 132 ? 45.737 14.008 -44.622 1.00 77.81 132 ALA A O 1
ATOM 1096 N N . ILE A 1 133 ? 44.660 12.035 -44.684 1.00 73.38 133 ILE A N 1
ATOM 1097 C CA . ILE A 1 133 ? 45.525 11.439 -45.719 1.00 73.38 133 ILE A CA 1
ATOM 1098 C C . ILE A 1 133 ? 45.445 12.246 -47.017 1.00 73.38 133 ILE A C 1
ATOM 1100 O O . ILE A 1 133 ? 46.459 12.541 -47.652 1.00 73.38 133 ILE A O 1
ATOM 1104 N N . PHE A 1 134 ? 44.239 12.647 -47.408 1.00 68.19 134 PHE A N 1
ATOM 1105 C CA . PHE A 1 134 ? 44.034 13.367 -48.657 1.00 68.19 134 PHE A CA 1
ATOM 1106 C C . PHE A 1 134 ? 44.337 14.868 -48.549 1.00 68.19 134 PHE A C 1
ATOM 1108 O O . PHE A 1 134 ? 44.772 15.447 -49.542 1.00 68.19 134 PHE A O 1
ATOM 1115 N N . SER A 1 135 ? 44.236 15.480 -47.362 1.00 70.50 135 SER A N 1
ATOM 1116 C CA . SER A 1 135 ? 44.636 16.878 -47.122 1.00 70.50 135 SER A CA 1
ATOM 1117 C C . SER A 1 135 ? 46.130 17.128 -47.338 1.00 70.50 135 SER A C 1
ATOM 1119 O O . SER A 1 135 ? 46.529 18.266 -47.563 1.00 70.50 135 SER A O 1
ATOM 1121 N N . THR A 1 136 ? 46.964 16.093 -47.265 1.00 63.97 136 THR A N 1
ATOM 1122 C CA . THR A 1 136 ? 48.414 16.197 -47.496 1.00 63.97 136 THR A CA 1
ATOM 1123 C C . THR A 1 136 ? 48.816 15.672 -48.876 1.00 63.97 136 THR A C 1
ATOM 1125 O O . THR A 1 136 ? 49.716 16.224 -49.500 1.00 63.97 136 THR A O 1
ATOM 1128 N N . THR A 1 137 ? 48.118 14.656 -49.399 1.00 62.25 137 THR A N 1
ATOM 1129 C CA . THR A 1 137 ? 48.415 14.038 -50.707 1.00 62.25 137 THR A CA 1
ATOM 1130 C C . THR A 1 137 ? 47.859 14.803 -51.916 1.00 62.25 137 THR A C 1
ATOM 1132 O O . THR A 1 137 ? 48.503 14.816 -52.963 1.00 62.25 137 THR A O 1
ATOM 1135 N N . PHE A 1 138 ? 46.683 15.440 -51.823 1.00 55.62 138 PHE A N 1
ATOM 1136 C CA . PHE A 1 138 ? 46.058 16.093 -52.989 1.00 55.62 138 PHE A CA 1
ATOM 1137 C C . PHE A 1 138 ? 46.528 17.534 -53.244 1.00 55.62 138 PHE A C 1
ATOM 1139 O O . PHE A 1 138 ? 46.354 18.028 -54.356 1.00 55.62 138 PHE A O 1
ATOM 1146 N N . PHE A 1 139 ? 47.156 18.191 -52.266 1.00 55.69 139 PHE A N 1
ATOM 1147 C CA . PHE A 1 139 ? 47.659 19.567 -52.378 1.00 55.69 139 PHE A CA 1
ATOM 1148 C C . PHE A 1 139 ? 49.157 19.626 -52.711 1.00 55.69 139 PHE A C 1
ATOM 1150 O O . PHE A 1 139 ? 49.916 20.365 -52.089 1.00 55.69 139 PHE A O 1
ATOM 1157 N N . ASN A 1 140 ? 49.615 18.850 -53.693 1.00 52.97 140 ASN A N 1
ATOM 1158 C CA . ASN A 1 140 ? 50.970 19.015 -54.207 1.00 52.97 140 ASN A CA 1
ATOM 1159 C C . ASN A 1 140 ? 50.955 19.938 -55.444 1.00 52.97 140 ASN A C 1
ATOM 1161 O O . ASN A 1 140 ? 50.662 19.504 -56.554 1.00 52.97 140 ASN A O 1
ATOM 1165 N N . PHE A 1 141 ? 51.245 21.228 -55.229 1.00 53.09 141 PHE A N 1
ATOM 1166 C CA . PHE A 1 141 ? 51.353 22.277 -56.258 1.00 53.09 141 PHE A CA 1
ATOM 1167 C C . PHE A 1 141 ? 52.734 22.318 -56.942 1.00 53.09 141 PHE A C 1
ATOM 1169 O O . PHE A 1 141 ? 53.193 23.389 -57.347 1.00 53.09 141 PHE A O 1
ATOM 1176 N N . GLN A 1 142 ? 53.456 21.199 -57.051 1.00 51.09 142 GLN A N 1
ATOM 1177 C CA . GLN A 1 142 ? 54.763 21.237 -57.704 1.00 51.09 142 GLN A CA 1
ATOM 1178 C C . GLN A 1 142 ? 54.647 21.244 -59.235 1.00 51.09 142 GLN A C 1
ATOM 1180 O O . GLN A 1 142 ? 54.609 20.210 -59.894 1.00 51.09 142 GLN A O 1
ATOM 1185 N N . HIS A 1 143 ? 54.730 22.483 -59.732 1.00 49.03 143 HIS A N 1
ATOM 1186 C CA . HIS A 1 143 ? 55.220 22.948 -61.033 1.00 49.03 143 HIS A CA 1
ATOM 1187 C C . HIS A 1 143 ? 54.201 23.068 -62.179 1.00 49.03 143 HIS A C 1
ATOM 1189 O O . HIS A 1 143 ? 53.886 22.112 -62.875 1.00 49.03 143 HIS A O 1
ATOM 1195 N N . GLY A 1 144 ? 53.829 24.326 -62.458 1.00 54.09 144 GLY A N 1
ATOM 1196 C CA . GLY A 1 144 ? 53.578 24.804 -63.821 1.00 54.09 144 GLY A CA 1
ATOM 1197 C C . GLY A 1 144 ? 52.114 25.010 -64.222 1.00 54.09 144 GLY A C 1
ATOM 1198 O O . GLY A 1 144 ? 51.435 24.088 -64.654 1.00 54.09 144 GLY A O 1
ATOM 1199 N N . VAL A 1 145 ? 51.681 26.275 -64.190 1.00 52.03 145 VAL A N 1
ATOM 1200 C CA . VAL A 1 145 ? 50.621 26.894 -65.022 1.00 52.03 145 VAL A CA 1
ATOM 1201 C C . VAL A 1 145 ? 49.151 26.496 -64.767 1.00 52.03 145 VAL A C 1
ATOM 1203 O O . VAL A 1 145 ? 48.275 27.312 -65.031 1.00 52.03 145 VAL A O 1
ATOM 1206 N N . TYR A 1 146 ? 48.837 25.357 -64.143 1.00 49.72 146 TYR A N 1
ATOM 1207 C CA . TYR A 1 146 ? 47.443 24.959 -63.856 1.00 49.72 146 TYR A CA 1
ATOM 1208 C C . TYR A 1 146 ? 47.128 24.911 -62.353 1.00 49.72 146 TYR A C 1
ATOM 1210 O O . TYR A 1 146 ? 46.779 23.874 -61.797 1.00 49.72 146 TYR A O 1
ATOM 1218 N N . ALA A 1 147 ? 47.229 26.057 -61.677 1.00 47.59 147 ALA A N 1
ATOM 1219 C CA . ALA A 1 147 ? 47.052 26.200 -60.225 1.00 47.59 147 ALA A CA 1
ATOM 1220 C C . ALA A 1 147 ? 45.593 26.085 -59.713 1.00 47.59 147 ALA A C 1
ATOM 1222 O O . ALA A 1 147 ? 45.277 26.585 -58.638 1.00 47.59 147 ALA A O 1
ATOM 1223 N N . GLY A 1 148 ? 44.692 25.439 -60.458 1.00 52.56 148 GLY A N 1
ATOM 1224 C CA . GLY A 1 148 ? 43.268 25.358 -60.102 1.00 52.56 148 GLY A CA 1
ATOM 1225 C C . GLY A 1 148 ? 42.561 24.055 -60.471 1.00 52.56 148 GLY A C 1
ATOM 1226 O O . GLY A 1 148 ? 41.350 23.964 -60.296 1.00 52.56 148 GLY A O 1
ATOM 1227 N N . ILE A 1 149 ? 43.272 23.047 -60.984 1.00 53.47 149 ILE A N 1
ATOM 1228 C CA . ILE A 1 149 ? 42.643 21.808 -61.457 1.00 53.47 149 ILE A CA 1
ATOM 1229 C C . ILE A 1 149 ? 42.999 20.678 -60.494 1.00 53.47 149 ILE A C 1
ATOM 1231 O O . ILE A 1 149 ? 44.150 20.254 -60.407 1.00 53.47 149 ILE A O 1
ATOM 1235 N N . VAL A 1 150 ? 41.987 20.201 -59.764 1.00 55.53 150 VAL A N 1
ATOM 1236 C CA . VAL A 1 150 ? 42.014 18.957 -58.982 1.00 55.53 150 VAL A CA 1
ATOM 1237 C C . VAL A 1 150 ? 42.741 17.872 -59.782 1.00 55.53 150 VAL A C 1
ATOM 1239 O O . VAL A 1 150 ? 42.336 17.542 -60.897 1.00 55.53 150 VAL A O 1
ATOM 1242 N N . SER A 1 151 ? 43.828 17.329 -59.225 1.00 58.56 151 SER A N 1
ATOM 1243 C CA . SER A 1 151 ? 44.618 16.278 -59.874 1.00 58.56 151 SER A CA 1
ATOM 1244 C C . SER A 1 151 ? 43.690 15.133 -60.309 1.00 58.56 151 SER A C 1
ATOM 1246 O O . SER A 1 151 ? 42.901 14.644 -59.496 1.00 58.56 151 SER A O 1
ATOM 1248 N N . GLY A 1 152 ? 43.772 14.683 -61.570 1.00 60.75 152 GLY A N 1
ATOM 1249 C CA . GLY A 1 152 ? 42.850 13.713 -62.204 1.00 60.75 152 GLY A CA 1
ATOM 1250 C C . GLY A 1 152 ? 42.733 12.332 -61.531 1.00 60.75 152 GLY A C 1
ATOM 1251 O O . GLY A 1 152 ? 42.046 11.445 -62.023 1.00 60.75 152 GLY A O 1
ATOM 1252 N N . LYS A 1 153 ? 43.385 12.147 -60.382 1.00 63.44 153 LYS A N 1
ATOM 1253 C CA . LYS A 1 153 ? 43.308 10.989 -59.487 1.00 63.44 153 LYS A CA 1
ATOM 1254 C C . LYS A 1 153 ? 42.190 11.095 -58.436 1.00 63.44 153 LYS A C 1
ATOM 1256 O O . LYS A 1 153 ? 42.050 10.192 -57.619 1.00 63.44 153 LYS A O 1
ATOM 1261 N N . PHE A 1 154 ? 41.366 12.148 -58.457 1.00 66.88 154 PHE A N 1
ATOM 1262 C CA . PHE A 1 154 ? 40.239 12.341 -57.527 1.00 66.88 154 PHE A CA 1
ATOM 1263 C C . PHE A 1 154 ? 39.232 11.177 -57.508 1.00 66.88 154 PHE A C 1
ATOM 1265 O O . PHE A 1 154 ? 38.579 10.936 -56.500 1.00 66.88 154 PHE A O 1
ATOM 1272 N N . TYR A 1 155 ? 39.151 10.376 -58.573 1.00 72.12 155 TYR A N 1
ATOM 1273 C CA . TYR A 1 155 ? 38.311 9.175 -58.587 1.00 72.12 155 TYR A CA 1
ATOM 1274 C C . TYR A 1 155 ? 38.714 8.132 -57.522 1.00 72.12 155 TYR A C 1
ATOM 1276 O O . TYR A 1 155 ? 37.856 7.434 -56.986 1.00 72.12 155 TYR A O 1
ATOM 1284 N N . ILE A 1 156 ? 39.997 8.067 -57.138 1.00 71.31 156 ILE A N 1
ATOM 1285 C CA . ILE A 1 156 ? 40.495 7.146 -56.099 1.00 71.31 156 ILE A CA 1
ATOM 1286 C C . ILE A 1 156 ? 39.932 7.500 -54.714 1.00 71.31 156 ILE A C 1
ATOM 1288 O O . ILE A 1 156 ? 39.698 6.604 -53.904 1.00 71.31 156 ILE A O 1
ATOM 1292 N N . TYR A 1 157 ? 39.633 8.781 -54.461 1.00 71.06 157 TYR A N 1
ATOM 1293 C CA . TYR A 1 157 ? 38.955 9.212 -53.235 1.00 71.06 157 TYR A CA 1
ATOM 1294 C C . TYR A 1 157 ? 37.576 8.558 -53.116 1.00 71.06 157 TYR A C 1
ATOM 1296 O O . TYR A 1 157 ? 37.275 7.931 -52.101 1.00 71.06 157 TYR A O 1
ATOM 1304 N N . TRP A 1 158 ? 36.762 8.633 -54.169 1.00 73.88 158 TRP A N 1
ATOM 1305 C CA . TRP A 1 158 ? 35.442 8.003 -54.189 1.00 73.88 158 TRP A CA 1
ATOM 1306 C C . TRP A 1 158 ? 35.542 6.476 -54.161 1.00 73.88 158 TRP A C 1
ATOM 1308 O O . TRP A 1 158 ? 34.788 5.831 -53.434 1.00 73.88 158 TRP A O 1
ATOM 1318 N N . ALA A 1 159 ? 36.524 5.905 -54.863 1.00 79.62 159 ALA A N 1
ATOM 1319 C CA . ALA A 1 159 ? 36.755 4.464 -54.894 1.00 79.62 159 ALA A CA 1
ATOM 1320 C C . ALA A 1 159 ? 37.182 3.870 -53.540 1.00 79.62 159 ALA A C 1
ATOM 1322 O O . ALA A 1 159 ? 36.906 2.702 -53.307 1.00 79.62 159 ALA A O 1
ATOM 1323 N N . ALA A 1 160 ? 37.820 4.633 -52.644 1.00 74.44 160 ALA A N 1
ATOM 1324 C CA . ALA A 1 160 ? 38.204 4.164 -51.305 1.00 74.44 160 ALA A CA 1
ATOM 1325 C C . ALA A 1 160 ? 37.185 4.552 -50.218 1.00 74.44 160 ALA A C 1
ATOM 1327 O O . ALA A 1 160 ? 36.889 3.765 -49.312 1.00 74.44 160 ALA A O 1
ATOM 1328 N N . THR A 1 161 ? 36.610 5.752 -50.322 1.00 73.12 161 THR A N 1
ATOM 1329 C CA . THR A 1 161 ? 35.687 6.295 -49.316 1.00 73.12 161 THR A CA 1
ATOM 1330 C C . THR A 1 161 ? 34.349 5.561 -49.345 1.00 73.12 161 THR A C 1
ATOM 1332 O O . THR A 1 161 ? 33.891 5.094 -48.304 1.00 73.12 161 THR A O 1
ATOM 1335 N N . ILE A 1 162 ? 33.755 5.370 -50.532 1.00 80.50 162 ILE A N 1
ATOM 1336 C CA . ILE A 1 162 ? 32.456 4.692 -50.683 1.00 80.50 162 ILE A CA 1
ATOM 1337 C C . ILE A 1 162 ? 32.472 3.275 -50.084 1.00 80.50 162 ILE A C 1
ATOM 1339 O O . ILE A 1 162 ? 31.632 3.005 -49.225 1.00 80.50 162 ILE A O 1
ATOM 1343 N N . PRO A 1 163 ? 33.387 2.357 -50.459 1.00 84.25 163 PRO A N 1
ATOM 1344 C CA . PRO A 1 163 ? 33.360 1.000 -49.918 1.00 84.25 163 PRO A CA 1
ATOM 1345 C C . PRO A 1 163 ? 33.647 0.963 -48.421 1.00 84.25 163 PRO A C 1
ATOM 1347 O O . PRO A 1 163 ? 33.069 0.130 -47.727 1.00 84.25 163 PRO A O 1
ATOM 1350 N N . THR A 1 164 ? 34.463 1.875 -47.890 1.00 79.88 164 THR A N 1
ATOM 1351 C CA . THR A 1 164 ? 34.716 1.925 -46.445 1.00 79.88 164 THR A CA 1
ATOM 1352 C C . THR A 1 164 ? 33.465 2.366 -45.679 1.00 79.88 164 THR A C 1
ATOM 1354 O O . THR A 1 164 ? 33.079 1.717 -44.704 1.00 79.88 164 THR A O 1
ATOM 1357 N N . THR A 1 165 ? 32.762 3.398 -46.159 1.00 78.25 165 THR A N 1
ATOM 1358 C CA . THR A 1 165 ? 31.479 3.840 -45.588 1.00 78.25 165 THR A CA 1
ATOM 1359 C C . THR A 1 165 ? 30.409 2.753 -45.702 1.00 78.25 165 THR A C 1
ATOM 1361 O O . THR A 1 165 ? 29.715 2.468 -44.726 1.00 78.25 165 THR A O 1
ATOM 1364 N N . VAL A 1 166 ? 30.303 2.094 -46.860 1.00 85.00 166 VAL A N 1
ATOM 1365 C CA . VAL A 1 166 ? 29.357 0.990 -47.085 1.00 85.00 166 VAL A CA 1
ATOM 1366 C C . VAL A 1 166 ? 29.679 -0.210 -46.194 1.00 85.00 166 VAL A C 1
ATOM 1368 O O . VAL A 1 166 ? 28.758 -0.826 -45.666 1.00 85.00 166 VAL A O 1
ATOM 1371 N N . THR A 1 167 ? 30.955 -0.524 -45.962 1.00 84.25 167 THR A N 1
ATOM 1372 C CA . THR A 1 167 ? 31.361 -1.641 -45.094 1.00 84.25 167 THR A CA 1
ATOM 1373 C C . THR A 1 167 ? 31.008 -1.368 -43.634 1.00 84.25 167 THR A C 1
ATOM 1375 O O . THR A 1 167 ? 30.450 -2.242 -42.973 1.00 84.25 167 THR A O 1
ATOM 1378 N N . LEU A 1 168 ? 31.251 -0.150 -43.134 1.00 81.00 168 LEU A N 1
ATOM 1379 C CA . LEU A 1 168 ? 30.863 0.236 -41.772 1.00 81.00 168 LEU A CA 1
ATOM 1380 C C . LEU A 1 168 ? 29.342 0.235 -41.585 1.00 81.00 168 LEU A C 1
ATOM 1382 O O . LEU A 1 168 ? 28.840 -0.353 -40.626 1.00 81.00 168 LEU A O 1
ATOM 1386 N N . LEU A 1 169 ? 28.605 0.856 -42.513 1.00 80.81 169 LEU A N 1
ATOM 1387 C CA . LEU A 1 169 ? 27.142 0.885 -42.477 1.00 80.81 169 LEU A CA 1
ATOM 1388 C C . LEU A 1 169 ? 26.555 -0.522 -42.621 1.00 80.81 169 LEU A C 1
ATOM 1390 O O . LEU A 1 169 ? 25.620 -0.873 -41.907 1.00 80.81 169 LEU A O 1
ATOM 1394 N N . GLY A 1 170 ? 27.123 -1.348 -43.498 1.00 86.25 170 GLY A N 1
ATOM 1395 C CA . GLY A 1 170 ? 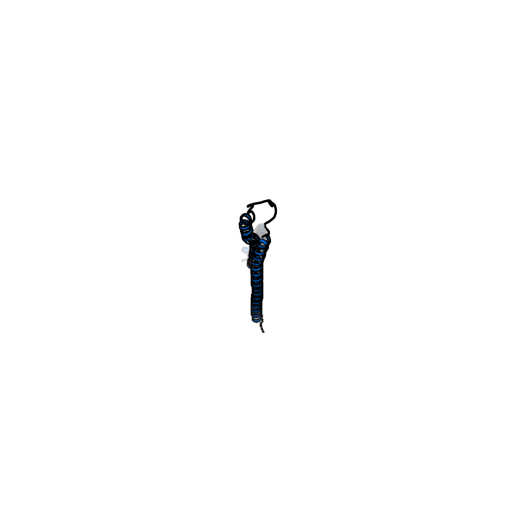26.736 -2.741 -43.687 1.00 86.25 170 GLY A CA 1
ATOM 1396 C C . GLY A 1 170 ? 26.952 -3.569 -42.423 1.00 86.25 170 GLY A C 1
ATOM 1397 O O . GLY A 1 170 ? 26.023 -4.231 -41.962 1.00 86.25 170 GLY A O 1
ATOM 1398 N N . MET A 1 171 ? 28.136 -3.479 -41.812 1.00 83.12 171 MET A N 1
ATOM 1399 C CA . MET A 1 171 ? 28.451 -4.158 -40.551 1.00 83.12 171 MET A CA 1
ATOM 1400 C C . MET A 1 171 ? 27.512 -3.708 -39.423 1.00 83.12 171 MET A C 1
ATOM 1402 O O . MET A 1 171 ? 26.979 -4.541 -38.688 1.00 83.12 171 MET A O 1
ATOM 1406 N N . TRP A 1 172 ? 27.235 -2.405 -39.326 1.00 79.50 172 TRP A N 1
ATOM 1407 C CA . TRP A 1 172 ? 26.305 -1.850 -38.344 1.00 79.50 172 TRP A CA 1
ATOM 1408 C C . TRP A 1 172 ? 24.867 -2.334 -38.556 1.00 79.50 172 TRP A C 1
ATOM 1410 O O . TRP A 1 172 ? 24.223 -2.795 -37.616 1.00 79.50 172 TRP A O 1
ATOM 1420 N N . LEU A 1 173 ? 24.353 -2.279 -39.787 1.00 82.25 173 LEU A N 1
ATOM 1421 C CA . LEU A 1 173 ? 22.999 -2.736 -40.110 1.00 82.25 173 LEU A CA 1
ATOM 1422 C C . LEU A 1 173 ? 22.836 -4.239 -39.865 1.00 82.25 173 LEU A C 1
ATOM 1424 O O . LEU A 1 173 ? 21.788 -4.671 -39.378 1.00 82.25 173 LEU A O 1
ATOM 1428 N N . LEU A 1 174 ? 23.865 -5.037 -40.162 1.00 85.38 174 LEU A N 1
ATOM 1429 C CA . LEU A 1 174 ? 23.889 -6.467 -39.856 1.00 85.38 174 LEU A CA 1
ATOM 1430 C C . LEU A 1 174 ? 23.875 -6.716 -38.346 1.00 85.38 174 LEU A C 1
ATOM 1432 O O . LEU A 1 174 ? 23.071 -7.527 -37.879 1.00 85.38 174 LEU A O 1
ATOM 1436 N N . TRP A 1 175 ? 24.692 -5.989 -37.580 1.00 82.44 175 TRP A N 1
ATOM 1437 C CA . TRP A 1 175 ? 24.684 -6.048 -36.119 1.00 82.44 175 TRP A CA 1
ATOM 1438 C C . TRP A 1 175 ? 23.312 -5.669 -35.562 1.00 82.44 175 TRP A C 1
ATOM 1440 O O . TRP A 1 175 ? 22.714 -6.425 -34.802 1.00 82.44 175 TRP A O 1
ATOM 1450 N N . GLN A 1 176 ? 22.752 -4.542 -35.997 1.00 81.94 176 GLN A N 1
ATOM 1451 C CA . GLN A 1 176 ? 21.466 -4.044 -35.525 1.00 81.94 176 GLN A CA 1
ATOM 1452 C C . GLN A 1 176 ? 20.319 -5.005 -35.867 1.00 81.94 176 GLN A C 1
ATOM 1454 O O . GLN A 1 176 ? 19.457 -5.256 -35.024 1.00 81.94 176 GLN A O 1
ATOM 1459 N N . ARG A 1 177 ? 20.315 -5.597 -37.071 1.00 83.00 177 ARG A N 1
ATOM 1460 C CA . ARG A 1 177 ? 19.354 -6.647 -37.448 1.00 83.00 177 ARG A CA 1
ATOM 1461 C C . ARG A 1 177 ? 19.507 -7.896 -36.585 1.00 83.00 177 ARG A C 1
ATOM 1463 O O . ARG A 1 177 ? 18.498 -8.467 -36.175 1.00 83.00 177 ARG A O 1
ATOM 1470 N N . ARG A 1 178 ? 20.740 -8.319 -36.294 1.00 80.31 178 ARG A N 1
ATOM 1471 C CA . ARG A 1 178 ? 21.005 -9.493 -35.452 1.00 80.31 178 ARG A CA 1
ATOM 1472 C C . ARG A 1 178 ? 20.549 -9.256 -34.013 1.00 80.31 178 ARG A C 1
ATOM 1474 O O . ARG A 1 178 ? 19.877 -10.115 -33.453 1.00 80.31 178 ARG A O 1
ATOM 1481 N N . THR A 1 179 ? 20.818 -8.078 -33.457 1.00 78.00 179 THR A N 1
ATOM 1482 C CA . THR A 1 179 ? 20.386 -7.692 -32.107 1.00 78.00 179 THR A CA 1
ATOM 1483 C C . THR A 1 179 ? 18.867 -7.599 -32.000 1.00 78.00 179 THR A C 1
ATOM 1485 O O . THR A 1 179 ? 18.300 -8.136 -31.055 1.00 78.00 179 THR A O 1
ATOM 1488 N N . ARG A 1 180 ? 18.182 -7.012 -32.993 1.00 78.81 180 ARG A N 1
ATOM 1489 C CA . ARG A 1 180 ? 16.708 -6.947 -33.019 1.00 78.81 180 ARG A CA 1
ATOM 1490 C C . ARG A 1 180 ? 16.062 -8.335 -32.970 1.00 78.81 180 ARG A C 1
ATOM 1492 O O . ARG A 1 180 ? 15.196 -8.557 -32.136 1.00 78.81 180 ARG A O 1
ATOM 1499 N N . LYS A 1 181 ? 16.552 -9.289 -33.771 1.00 78.31 181 LYS A N 1
ATOM 1500 C CA . LYS A 1 181 ? 16.049 -10.678 -33.758 1.00 78.31 181 LYS A CA 1
ATOM 1501 C C . LYS A 1 181 ? 16.270 -11.393 -32.420 1.00 78.31 181 LYS A C 1
ATOM 1503 O O . LYS A 1 181 ? 15.499 -12.275 -32.059 1.00 78.31 181 LYS A O 1
ATOM 1508 N N . MET A 1 182 ? 17.339 -11.059 -31.695 1.00 73.62 182 MET A N 1
ATOM 1509 C CA . MET A 1 182 ? 17.607 -11.638 -30.373 1.00 73.62 182 MET A CA 1
ATOM 1510 C C . MET A 1 182 ? 16.724 -11.033 -29.277 1.00 73.62 182 MET A C 1
ATOM 1512 O O . MET A 1 182 ? 16.411 -11.730 -28.316 1.00 73.62 182 MET A O 1
ATOM 1516 N N . LEU A 1 183 ? 16.324 -9.766 -29.420 1.00 75.12 183 LEU A N 1
ATOM 1517 C CA . LEU A 1 183 ? 15.381 -9.106 -28.515 1.00 75.12 183 LEU A CA 1
ATOM 1518 C C . LEU A 1 183 ? 13.960 -9.644 -28.708 1.00 75.12 183 LEU A C 1
ATOM 1520 O O . LEU A 1 183 ? 13.318 -10.010 -27.736 1.00 75.12 183 LEU A O 1
ATOM 1524 N N . GLU A 1 184 ? 13.528 -9.825 -29.953 1.00 81.50 184 GLU A N 1
ATOM 1525 C CA . GLU A 1 184 ? 12.209 -10.388 -30.269 1.00 81.50 184 GLU A CA 1
ATOM 1526 C C . GLU A 1 184 ? 12.041 -11.808 -29.693 1.00 81.50 184 GLU A C 1
ATOM 1528 O O . GLU A 1 184 ? 11.061 -12.105 -29.018 1.00 81.50 184 GLU A O 1
ATOM 1533 N N . LYS A 1 185 ? 13.079 -12.653 -29.800 1.00 78.69 185 LYS A N 1
ATOM 1534 C CA . LYS A 1 185 ? 13.115 -13.982 -29.157 1.00 78.69 185 LYS A CA 1
ATOM 1535 C C . LYS A 1 185 ? 13.163 -13.956 -27.625 1.00 78.69 185 LYS A C 1
ATOM 1537 O O . LYS A 1 185 ? 12.961 -14.999 -26.997 1.00 78.69 185 LYS A O 1
ATOM 1542 N N . ARG A 1 186 ? 13.554 -12.835 -27.013 1.00 72.31 186 ARG A N 1
ATOM 1543 C CA . ARG A 1 186 ? 13.512 -12.653 -25.554 1.00 72.31 186 ARG A CA 1
ATOM 1544 C C . ARG A 1 186 ? 12.108 -12.258 -25.117 1.00 72.31 186 ARG A C 1
ATOM 1546 O O . ARG A 1 186 ? 11.623 -12.844 -24.156 1.00 72.31 186 ARG A O 1
ATOM 1553 N N . ASP A 1 187 ? 11.460 -11.366 -25.861 1.00 79.00 187 ASP A N 1
ATOM 1554 C CA . ASP A 1 187 ? 10.080 -10.941 -25.610 1.00 79.00 187 ASP A CA 1
ATOM 1555 C C . ASP A 1 187 ? 9.088 -12.099 -25.786 1.00 79.00 187 ASP A C 1
ATOM 1557 O O . ASP A 1 187 ? 8.203 -12.278 -24.952 1.00 79.00 187 ASP A O 1
ATOM 1561 N N . GLU A 1 188 ? 9.254 -12.928 -26.824 1.00 83.38 188 GLU A N 1
ATOM 1562 C CA . GLU A 1 188 ? 8.447 -14.146 -27.013 1.00 83.38 188 GLU A CA 1
ATOM 1563 C C . GLU A 1 188 ? 8.609 -15.118 -25.837 1.00 83.38 188 GLU A C 1
ATOM 1565 O O . GLU A 1 188 ? 7.620 -15.538 -25.242 1.00 83.38 188 GLU A O 1
ATOM 1570 N N . ARG A 1 189 ? 9.853 -15.398 -25.420 1.00 80.62 189 ARG A N 1
ATOM 1571 C CA . ARG A 1 189 ? 10.122 -16.276 -24.269 1.00 80.62 189 ARG A CA 1
ATOM 1572 C C . ARG A 1 189 ? 9.549 -15.748 -22.960 1.00 80.62 189 ARG A C 1
ATOM 1574 O O . ARG A 1 189 ? 9.083 -16.539 -22.148 1.00 80.62 189 ARG A O 1
ATOM 1581 N N . PHE A 1 190 ? 9.593 -14.436 -22.743 1.00 78.56 190 PHE A N 1
ATOM 1582 C CA . PHE A 1 190 ? 8.968 -13.816 -21.576 1.00 78.56 190 PHE A CA 1
ATOM 1583 C C . PHE A 1 190 ? 7.453 -14.024 -21.577 1.00 78.56 190 PHE A C 1
ATOM 1585 O O . PHE A 1 190 ? 6.881 -14.400 -20.556 1.00 78.56 190 PHE A O 1
ATOM 1592 N N . ARG A 1 191 ? 6.817 -13.855 -22.740 1.00 80.19 191 ARG A N 1
ATOM 1593 C CA . ARG A 1 191 ? 5.374 -14.054 -22.910 1.00 80.19 191 ARG A CA 1
ATOM 1594 C C . ARG A 1 191 ? 4.955 -15.506 -22.653 1.00 80.19 191 ARG A C 1
ATOM 1596 O O . ARG A 1 191 ? 3.932 -15.742 -22.013 1.00 80.19 191 ARG A O 1
ATOM 1603 N N . ASP A 1 192 ? 5.767 -16.469 -23.088 1.00 86.88 192 ASP A N 1
ATOM 1604 C CA . ASP A 1 192 ? 5.543 -17.897 -22.829 1.00 86.88 192 ASP A CA 1
ATOM 1605 C C . ASP A 1 192 ? 5.680 -18.249 -21.337 1.00 86.88 192 ASP A C 1
ATOM 1607 O O . ASP A 1 192 ? 4.896 -19.044 -20.810 1.00 86.88 192 ASP A O 1
ATOM 1611 N N . LEU A 1 193 ? 6.644 -17.638 -20.635 1.00 82.12 193 LEU A N 1
ATOM 1612 C CA . LEU A 1 193 ? 6.832 -17.811 -19.189 1.00 82.12 193 LEU A CA 1
ATOM 1613 C C . LEU A 1 193 ? 5.654 -17.243 -18.388 1.00 82.12 193 LEU A C 1
ATOM 1615 O O . LEU A 1 193 ? 5.168 -17.900 -17.467 1.00 82.12 193 LEU A O 1
ATOM 1619 N N . GLU A 1 194 ? 5.149 -16.063 -18.755 1.00 82.06 194 GLU A N 1
ATOM 1620 C CA . GLU A 1 194 ? 3.943 -15.496 -18.138 1.00 82.06 194 GLU A CA 1
ATOM 1621 C C . GLU A 1 194 ? 2.710 -16.377 -18.369 1.00 82.06 194 GLU A C 1
ATOM 1623 O O . GLU A 1 194 ? 1.909 -16.577 -17.452 1.00 82.06 194 GLU A O 1
ATOM 1628 N N . ALA A 1 195 ? 2.557 -16.936 -19.573 1.00 86.94 195 ALA A N 1
ATOM 1629 C CA . ALA A 1 195 ? 1.463 -17.849 -19.886 1.00 86.94 195 ALA A CA 1
ATOM 1630 C C . ALA A 1 195 ? 1.547 -19.150 -19.068 1.00 86.94 195 ALA A C 1
ATOM 1632 O O . ALA A 1 195 ? 0.523 -19.615 -18.560 1.00 86.94 195 ALA A O 1
ATOM 1633 N N . GLN A 1 196 ? 2.750 -19.714 -18.889 1.00 85.38 196 GLN A N 1
ATOM 1634 C CA . GLN A 1 196 ? 2.960 -20.874 -18.015 1.00 85.38 196 GLN A CA 1
ATOM 1635 C C . GLN A 1 196 ? 2.658 -20.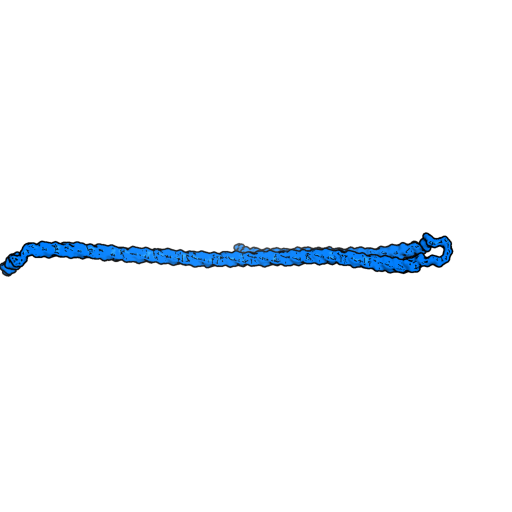559 -16.550 1.00 85.38 196 GLN A C 1
ATOM 1637 O O . GLN A 1 196 ? 1.960 -21.338 -15.906 1.00 85.38 196 GLN A O 1
ATOM 1642 N N . SER A 1 197 ? 3.131 -19.418 -16.044 1.00 81.31 197 SER A N 1
ATOM 1643 C CA . SER A 1 197 ? 2.874 -18.982 -14.667 1.00 81.31 197 SER A CA 1
ATOM 1644 C C . SER A 1 197 ? 1.372 -18.840 -14.394 1.00 81.31 197 SER A C 1
ATOM 1646 O O . SER A 1 197 ? 0.849 -19.446 -13.459 1.00 81.31 197 SER A O 1
ATOM 1648 N N . LYS A 1 198 ? 0.638 -18.145 -15.278 1.00 85.38 198 LYS A N 1
ATOM 1649 C CA . LYS A 1 198 ? -0.825 -17.999 -15.172 1.00 85.38 198 LYS A CA 1
ATOM 1650 C C . LYS A 1 198 ? -1.550 -19.338 -15.223 1.00 85.38 198 LYS A C 1
ATOM 1652 O O . LYS A 1 198 ? -2.518 -19.529 -14.495 1.00 85.38 198 LYS A O 1
ATOM 1657 N N . LYS A 1 199 ? -1.103 -20.263 -16.077 1.00 86.75 199 LYS A N 1
ATOM 1658 C CA . LYS A 1 199 ? -1.699 -21.599 -16.169 1.00 86.75 199 LYS A CA 1
ATOM 1659 C C . LYS A 1 199 ? -1.496 -22.386 -14.871 1.00 86.75 199 LYS A C 1
ATOM 1661 O O . LYS A 1 199 ? -2.472 -22.893 -14.336 1.00 86.75 199 LYS A O 1
ATOM 1666 N N . ALA A 1 200 ? -0.276 -22.390 -14.331 1.00 81.31 200 ALA A N 1
ATOM 1667 C CA . ALA A 1 200 ? 0.035 -23.040 -13.059 1.00 81.31 200 ALA A CA 1
ATOM 1668 C C . ALA A 1 200 ? -0.774 -22.448 -11.892 1.00 81.31 200 ALA A C 1
ATOM 1670 O O . ALA A 1 200 ? -1.325 -23.192 -11.088 1.00 81.31 200 ALA A O 1
ATOM 1671 N N . GLN A 1 201 ? -0.916 -21.121 -11.830 1.00 82.75 201 GLN A N 1
ATOM 1672 C CA . GLN A 1 201 ? -1.736 -20.455 -10.814 1.00 82.75 201 GLN A CA 1
ATOM 1673 C C . GLN A 1 201 ? -3.216 -20.864 -10.902 1.00 82.75 201 GLN A C 1
ATOM 1675 O O . GLN A 1 201 ? -3.864 -21.090 -9.882 1.00 82.75 201 GLN A O 1
ATOM 1680 N N . ASN A 1 202 ? -3.751 -20.977 -12.119 1.00 83.38 202 ASN A N 1
ATOM 1681 C CA . ASN A 1 202 ? -5.145 -21.358 -12.342 1.00 83.38 202 ASN A CA 1
ATOM 1682 C C . ASN A 1 202 ? -5.399 -22.841 -12.016 1.00 83.38 202 ASN A C 1
ATOM 1684 O O . ASN A 1 202 ? -6.471 -23.189 -11.523 1.00 83.38 202 ASN A O 1
ATOM 1688 N N . ASP A 1 203 ? -4.410 -23.704 -12.262 1.00 84.75 203 ASP A N 1
ATOM 1689 C CA . ASP A 1 203 ? -4.466 -25.120 -11.897 1.00 84.75 203 ASP A CA 1
ATOM 1690 C C . ASP A 1 203 ? -4.465 -25.297 -10.363 1.00 84.75 203 ASP A C 1
ATOM 1692 O O . ASP A 1 203 ? -5.299 -26.040 -9.847 1.00 84.75 203 ASP A O 1
ATOM 1696 N N . ILE A 1 204 ? -3.647 -24.530 -9.624 1.00 79.12 204 ILE A N 1
ATOM 1697 C CA . ILE A 1 204 ? -3.646 -24.515 -8.144 1.00 79.12 204 ILE A CA 1
ATOM 1698 C C . ILE A 1 204 ? -5.009 -24.071 -7.590 1.00 79.12 204 ILE A C 1
ATOM 1700 O O . ILE A 1 204 ? -5.557 -24.700 -6.686 1.00 79.12 204 ILE A O 1
ATOM 1704 N N . PHE A 1 205 ? -5.597 -23.010 -8.153 1.00 75.56 205 PHE A N 1
ATOM 1705 C CA . PHE A 1 205 ? -6.899 -22.507 -7.702 1.00 75.56 205 PHE A CA 1
ATOM 1706 C C . PHE A 1 205 ? -8.037 -23.506 -7.977 1.00 75.56 205 PHE A C 1
ATOM 1708 O O . PHE A 1 205 ? -8.977 -23.632 -7.192 1.00 75.56 205 PHE A O 1
ATOM 1715 N N . ARG A 1 206 ? -7.948 -24.258 -9.083 1.00 74.69 206 ARG A N 1
ATOM 1716 C CA . ARG A 1 206 ? -8.896 -25.331 -9.414 1.00 74.69 206 ARG A CA 1
ATOM 1717 C C . ARG A 1 206 ? -8.771 -26.528 -8.463 1.00 74.69 206 ARG A C 1
ATOM 1719 O O . ARG A 1 206 ? -9.796 -27.128 -8.140 1.00 74.69 206 ARG A O 1
ATOM 1726 N N . GLU A 1 207 ? -7.563 -26.871 -8.013 1.00 73.44 207 GLU A N 1
ATOM 1727 C CA . GLU A 1 207 ? -7.358 -27.916 -7.001 1.00 73.44 207 GLU A CA 1
ATOM 1728 C C . GLU A 1 207 ? -7.960 -27.520 -5.643 1.00 73.44 207 GLU A C 1
ATOM 1730 O O . GLU A 1 207 ? -8.702 -28.318 -5.065 1.00 73.44 207 GLU A O 1
ATOM 1735 N N . GLU A 1 208 ? -7.757 -26.284 -5.170 1.00 66.94 208 GLU A N 1
ATOM 1736 C CA . GLU A 1 208 ? -8.390 -25.803 -3.927 1.00 66.94 208 GLU A CA 1
ATOM 1737 C C . GLU A 1 208 ? -9.926 -25.832 -3.990 1.00 66.94 208 GLU A C 1
ATOM 1739 O O . GLU A 1 208 ? -10.579 -26.298 -3.050 1.00 66.94 208 GLU A O 1
ATOM 1744 N N . ASP A 1 209 ? -10.520 -25.401 -5.107 1.00 64.81 209 ASP A N 1
ATOM 1745 C CA . ASP A 1 209 ? -11.980 -25.380 -5.274 1.00 64.81 209 ASP A CA 1
ATOM 1746 C C . ASP A 1 209 ? -12.574 -26.802 -5.348 1.00 64.81 209 ASP A C 1
ATOM 1748 O O . ASP A 1 209 ? -13.690 -27.059 -4.891 1.00 64.81 209 ASP A O 1
ATOM 1752 N N . SER A 1 210 ? -11.803 -27.768 -5.863 1.00 64.56 210 SER A N 1
ATOM 1753 C CA . SER A 1 210 ? -12.181 -29.185 -5.845 1.00 64.56 210 SER A CA 1
ATOM 1754 C C . SER A 1 210 ? -12.088 -29.814 -4.451 1.00 64.56 210 SER A C 1
ATOM 1756 O O . SER A 1 210 ? -12.877 -30.702 -4.132 1.00 64.56 210 SER A O 1
ATOM 1758 N N . HIS A 1 211 ? -11.183 -29.324 -3.596 1.00 63.41 211 HIS A N 1
ATOM 1759 C CA . HIS A 1 211 ? -11.023 -29.813 -2.227 1.00 63.41 211 HIS A CA 1
ATOM 1760 C C . HIS A 1 211 ? -12.084 -29.244 -1.265 1.00 63.41 211 HIS A C 1
ATOM 1762 O O . HIS A 1 211 ? -12.449 -29.906 -0.294 1.00 63.41 211 HIS A O 1
ATOM 1768 N N . CYS A 1 212 ? -12.635 -28.058 -1.555 1.00 57.09 212 CYS A N 1
ATOM 1769 C CA . CYS A 1 212 ? -13.687 -27.418 -0.754 1.00 57.09 212 CYS A CA 1
ATOM 1770 C C . CYS A 1 212 ? -15.132 -27.842 -1.096 1.00 57.09 212 CYS A C 1
ATOM 1772 O O . CYS A 1 212 ? -16.054 -27.421 -0.392 1.00 57.09 212 CYS A O 1
ATOM 1774 N N . ARG A 1 213 ? -15.378 -28.659 -2.133 1.00 50.62 213 ARG A N 1
ATOM 1775 C CA . ARG A 1 213 ? -16.732 -29.176 -2.420 1.00 50.62 213 ARG A CA 1
ATOM 1776 C C . ARG A 1 213 ? -17.007 -30.484 -1.668 1.00 50.62 213 ARG A C 1
ATOM 1778 O O . ARG A 1 213 ? -16.371 -31.489 -1.983 1.00 50.62 213 ARG A O 1
ATOM 1785 N N . PRO A 1 214 ? -17.979 -30.532 -0.736 1.00 58.47 214 PRO A N 1
ATOM 1786 C CA . PRO A 1 214 ? -18.518 -31.804 -0.277 1.00 58.47 214 PRO A CA 1
ATOM 1787 C C . PRO A 1 214 ? -19.300 -32.475 -1.418 1.00 58.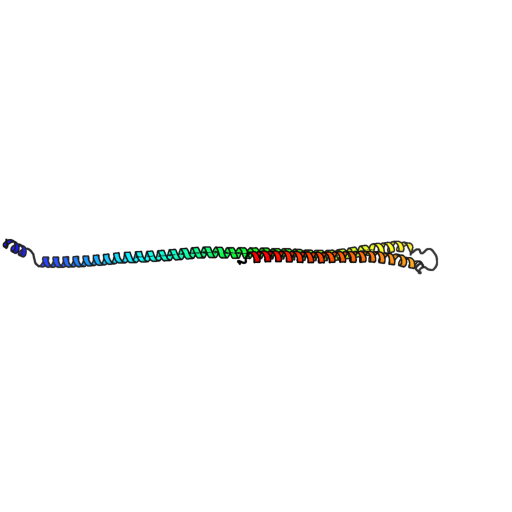47 214 PRO A C 1
ATOM 1789 O O . PRO A 1 214 ? -19.910 -31.792 -2.247 1.00 58.47 214 PRO A O 1
ATOM 1792 N N . SER A 1 215 ? -19.219 -33.808 -1.460 1.00 59.69 215 SER A N 1
ATOM 1793 C CA . SER A 1 215 ? -19.965 -34.685 -2.376 1.00 59.69 215 SER A CA 1
ATOM 1794 C C . SER A 1 215 ? -21.459 -34.685 -2.080 1.00 59.69 215 SER A C 1
ATOM 1796 O O . SER A 1 215 ? -21.828 -34.500 -0.898 1.00 59.69 215 SER A O 1
#

Secondary structure (DSSP, 8-state):
--HHHHHHHHSS-HHHHHHHHHHHHHHHHHHHHHHHHHHHHHHHHHHHHHHHHHHHHHHHHHHHHHHHHHHHHHHHHHHHHHHHHHHHHHHHHHHHHHHHHHHHHHHHHHHHHHHHHHHHHHHHHHHHHHHHHHHHHS----SSS-TT---TTTHHHHHHHHHHHHHHHHHHHHHHHHHHHHHHHHHHHHHHHHHHHHHHHHHHHHHHHHHS---

pLDDT: mean 78.67, std 12.57, range [47.59, 96.06]

Organism: NCBI:txid278940